Protein AF-M5C1J5-F1 (afdb_monomer_lite)

Radius of gyration: 25.95 Å; chains: 1; bounding box: 48×64×76 Å

Foldseek 3Di:
DAAKAKEWEAEPQKIWIFIDDGHQQCVQVVLLVLVLQDQDPVVNVVSLVVVNVLCVPPVSSLCVRVVPRPPPPPPPDDDDDDDDDDDDDDDDDPPPPSRDTDIDGLQAPLCLLPDPRHPWYWYCYSPQQWIDINNQFTFHSNQADDCDQDPVRDHPSCCVPDPDHDDDPCSGGDDDQDPPHQPDPPVVVVVVVVVVVDPDDDPVPPPPDDLVRDDPLQVQLVVQLVVLCVVCVSLVVVCSHPVSVVVVVVSVQSNCCSNDPDGDDDDDPVPDPPPPPDPDDDDDDDDDDDDDDPDPDPDDD

pLDDT: mean 71.85, std 22.43, range [21.84, 96.31]

Sequence (301 aa):
MGTRGFLAYRHKGKYYRVYLLNDAHPSQYVRCCMNLIPRDPARLEEWIENTGKALENERQRIRILTAEYPLEHDEASAGATINSPANDVFDSDDDDAQKHIWILSDSDRSWTLGATFIEWTYVFDLDDRVFTVNGTVHFRLDNMPPQQISPTGFISMQCLMSYKRVEIPYEYLKTVDSWPPPRFDTERAELEYNELQPLIVPLSEWGVPNWEVLTVPQKLASSLVKTLIEDYTDELALAHYPSVWHKVGLFCWQVVNTAAPSHLICPPLNSTPKTSSLYAAKVHSGDTAGSEAVLLHFVQD

Structure (mmCIF, N/CA/C/O backbone):
data_AF-M5C1J5-F1
#
_entry.id   AF-M5C1J5-F1
#
loop_
_atom_site.group_PDB
_atom_site.id
_atom_site.type_symbol
_atom_site.label_atom_id
_atom_site.label_alt_id
_atom_site.label_comp_id
_atom_site.label_asym_id
_atom_site.label_entity_id
_atom_site.label_seq_id
_atom_site.pdbx_PDB_ins_code
_atom_site.Cartn_x
_atom_site.Cartn_y
_atom_site.Cartn_z
_atom_site.occupancy
_atom_site.B_iso_or_equiv
_atom_site.auth_seq_id
_atom_site.auth_comp_id
_atom_site.auth_asym_id
_atom_site.auth_atom_id
_atom_site.pdbx_PDB_model_num
ATOM 1 N N . MET A 1 1 ? -15.571 10.333 -18.170 1.00 53.44 1 MET A N 1
ATOM 2 C CA . MET A 1 1 ? -14.610 11.016 -17.279 1.00 53.44 1 MET A CA 1
ATOM 3 C C . MET A 1 1 ? -13.576 9.979 -16.893 1.00 53.44 1 MET A C 1
ATOM 5 O O . MET A 1 1 ? -13.985 8.913 -16.450 1.00 53.44 1 MET A O 1
ATOM 9 N N . GLY A 1 2 ? -12.300 10.228 -17.184 1.00 76.25 2 GLY A N 1
ATOM 10 C CA . GLY A 1 2 ? -11.224 9.282 -16.895 1.00 76.25 2 GLY A CA 1
ATOM 11 C C . GLY A 1 2 ? -10.907 9.217 -15.401 1.00 76.25 2 GLY A C 1
ATOM 12 O O . GLY A 1 2 ? -11.202 10.155 -14.661 1.00 76.25 2 GLY A O 1
ATOM 13 N N . THR A 1 3 ? -10.334 8.104 -14.951 1.00 84.06 3 THR A N 1
ATOM 14 C CA . THR A 1 3 ? -9.764 8.003 -13.598 1.00 84.06 3 THR A CA 1
ATOM 15 C C . THR A 1 3 ? -8.320 8.471 -13.612 1.00 84.06 3 THR A C 1
ATOM 17 O O . THR A 1 3 ? -7.582 8.165 -14.555 1.00 84.06 3 THR A O 1
ATOM 20 N N . ARG A 1 4 ? -7.896 9.115 -12.532 1.00 88.00 4 ARG A N 1
ATOM 21 C CA . ARG A 1 4 ? -6.543 9.619 -12.360 1.00 88.00 4 ARG A CA 1
ATOM 22 C C . ARG A 1 4 ? -5.740 8.698 -11.463 1.00 88.00 4 ARG A C 1
ATOM 24 O O . ARG A 1 4 ? -6.267 7.932 -10.653 1.00 88.00 4 ARG A O 1
ATOM 31 N N . GLY A 1 5 ? -4.430 8.767 -11.616 1.00 89.50 5 GLY A N 1
ATOM 32 C CA . GLY A 1 5 ? -3.571 7.871 -10.878 1.00 89.50 5 GLY A CA 1
ATOM 33 C C . GLY A 1 5 ? -2.096 8.155 -10.987 1.00 89.50 5 GLY A C 1
ATOM 34 O O . GLY A 1 5 ? -1.662 9.120 -11.613 1.00 89.50 5 GLY A O 1
ATOM 35 N N . PHE A 1 6 ? -1.322 7.259 -10.393 1.00 89.12 6 PHE A N 1
ATOM 36 C CA . PHE A 1 6 ? 0.124 7.242 -10.531 1.00 89.12 6 PHE A CA 1
ATOM 37 C C . PHE A 1 6 ? 0.607 5.865 -10.957 1.00 89.12 6 PHE A C 1
ATOM 39 O O . PHE A 1 6 ? 0.209 4.854 -10.383 1.00 89.12 6 PHE A O 1
ATOM 46 N N . LEU A 1 7 ? 1.528 5.845 -11.914 1.00 89.81 7 LEU A N 1
ATOM 47 C CA . LEU A 1 7 ? 2.420 4.715 -12.131 1.00 89.81 7 LEU A CA 1
ATOM 48 C C . LEU A 1 7 ? 3.779 5.078 -11.545 1.00 89.81 7 LEU A C 1
ATOM 50 O O . LEU A 1 7 ? 4.286 6.175 -11.786 1.00 89.81 7 LEU A O 1
ATOM 54 N N . ALA A 1 8 ? 4.389 4.151 -10.820 1.00 91.69 8 ALA A N 1
ATOM 55 C CA . ALA A 1 8 ? 5.751 4.302 -10.364 1.00 91.69 8 ALA A CA 1
ATOM 56 C C . ALA A 1 8 ? 6.551 3.006 -10.416 1.00 91.69 8 ALA A C 1
ATOM 58 O O . ALA A 1 8 ? 6.012 1.902 -10.359 1.00 91.69 8 ALA A O 1
ATOM 59 N N . TYR A 1 9 ? 7.863 3.187 -10.445 1.00 92.81 9 TYR A N 1
ATOM 60 C CA . TYR A 1 9 ? 8.840 2.151 -10.159 1.00 92.81 9 TYR A CA 1
ATOM 61 C C . TYR A 1 9 ? 9.644 2.560 -8.931 1.00 92.81 9 TYR A C 1
ATOM 63 O O . TYR A 1 9 ? 9.976 3.741 -8.787 1.00 92.81 9 TYR A O 1
ATOM 71 N N . ARG A 1 10 ? 9.979 1.597 -8.073 1.00 92.81 10 ARG A N 1
ATOM 72 C CA . ARG A 1 10 ? 10.962 1.782 -7.006 1.00 92.81 10 ARG A CA 1
ATOM 73 C C . ARG A 1 10 ? 12.223 0.997 -7.322 1.00 92.81 10 ARG A C 1
ATOM 75 O O . ARG A 1 10 ? 12.145 -0.180 -7.660 1.00 92.81 10 ARG A O 1
ATOM 82 N N . HIS A 1 11 ? 13.359 1.679 -7.241 1.00 92.44 11 HIS A N 1
ATOM 83 C CA . HIS A 1 11 ? 14.682 1.096 -7.448 1.00 92.44 11 HIS A CA 1
ATOM 84 C C . HIS A 1 11 ? 15.717 1.859 -6.625 1.00 92.44 11 HIS A C 1
ATOM 86 O O . HIS A 1 11 ? 15.782 3.091 -6.702 1.00 92.44 11 HIS A O 1
ATOM 92 N N . LYS A 1 12 ? 16.530 1.137 -5.850 1.00 90.75 12 LYS A N 1
ATOM 93 C CA . LYS A 1 12 ? 17.549 1.688 -4.941 1.00 90.75 12 LYS A CA 1
ATOM 94 C C . LYS A 1 12 ? 16.986 2.758 -3.994 1.00 90.75 12 LYS A C 1
ATOM 96 O O . LYS A 1 12 ? 17.613 3.800 -3.786 1.00 90.75 12 LYS A O 1
ATOM 101 N N . GLY A 1 13 ? 15.788 2.522 -3.460 1.00 86.81 13 GLY A N 1
ATOM 102 C CA . GLY A 1 13 ? 15.118 3.427 -2.523 1.00 86.81 13 GLY A CA 1
ATOM 103 C C . GLY A 1 13 ? 14.693 4.775 -3.119 1.00 86.81 13 GLY A C 1
ATOM 104 O O . GLY A 1 13 ? 14.618 5.792 -2.420 1.00 86.81 13 GLY A O 1
ATOM 105 N N . LYS A 1 14 ? 14.481 4.815 -4.439 1.00 88.75 14 LYS A N 1
ATOM 106 C CA . LYS A 1 14 ? 13.938 5.976 -5.149 1.00 88.75 14 LYS A CA 1
ATOM 107 C C . LYS A 1 14 ? 12.684 5.589 -5.896 1.00 88.75 14 LYS A C 1
ATOM 109 O O . LYS A 1 14 ? 12.660 4.580 -6.598 1.00 88.75 14 LYS A O 1
ATOM 114 N N . TYR A 1 15 ? 11.690 6.459 -5.810 1.00 90.19 15 TYR A N 1
ATOM 115 C CA . TYR A 1 15 ? 10.470 6.364 -6.584 1.00 90.19 15 TYR A CA 1
ATOM 116 C C . TYR A 1 15 ? 10.567 7.198 -7.847 1.00 90.19 15 TYR A C 1
ATOM 118 O O . TYR A 1 15 ? 10.813 8.401 -7.796 1.00 90.19 15 TYR A O 1
ATOM 126 N N . TYR A 1 16 ? 10.310 6.556 -8.977 1.00 91.44 16 TYR A N 1
ATOM 127 C CA . TYR A 1 16 ? 10.217 7.177 -10.286 1.00 91.44 16 TYR A CA 1
ATOM 128 C C . TYR A 1 16 ? 8.762 7.128 -10.719 1.00 91.44 16 TYR A C 1
ATOM 130 O O . TYR A 1 16 ? 8.260 6.055 -11.046 1.00 91.44 16 TYR A O 1
ATOM 138 N N . ARG A 1 17 ? 8.073 8.267 -10.664 1.00 89.06 17 ARG A N 1
ATOM 139 C CA . ARG A 1 17 ? 6.615 8.342 -10.768 1.00 89.06 17 ARG A CA 1
ATOM 140 C C . ARG A 1 17 ? 6.165 9.220 -11.922 1.00 89.06 17 ARG A C 1
ATOM 142 O O . ARG A 1 17 ? 6.724 10.289 -12.137 1.00 89.06 17 ARG A O 1
ATOM 149 N N . VAL A 1 18 ? 5.084 8.810 -12.574 1.00 88.25 18 VAL A N 1
ATOM 150 C CA . VAL A 1 18 ? 4.364 9.579 -13.591 1.00 88.25 18 VAL A CA 1
ATOM 151 C C . VAL A 1 18 ? 2.875 9.633 -13.259 1.00 88.25 18 VAL A C 1
ATOM 153 O O . VAL A 1 18 ? 2.314 8.692 -12.694 1.00 88.25 18 VAL A O 1
ATOM 156 N N . TYR A 1 19 ? 2.243 10.751 -13.598 1.00 86.62 19 TYR A N 1
ATOM 157 C CA . TYR A 1 19 ? 0.821 10.986 -13.384 1.00 86.62 19 TYR A CA 1
ATOM 158 C C . TYR A 1 19 ? 0.021 10.479 -14.578 1.00 86.62 19 TYR A C 1
ATOM 160 O O . TYR A 1 19 ? 0.385 10.706 -15.732 1.00 86.62 19 TYR A O 1
ATOM 168 N N . LEU A 1 20 ? -1.074 9.793 -14.277 1.00 85.25 20 LEU A N 1
ATOM 169 C CA . LEU A 1 20 ? -2.028 9.259 -15.235 1.00 85.25 20 LEU A CA 1
ATOM 170 C C . LEU A 1 20 ? -3.273 10.139 -15.165 1.00 85.25 20 LEU A C 1
ATOM 172 O O . LEU A 1 20 ? -3.940 10.161 -14.134 1.00 85.25 20 LEU A O 1
ATOM 176 N N . LEU A 1 21 ? -3.568 10.887 -16.232 1.00 81.25 21 LEU A N 1
ATOM 177 C CA . LEU A 1 21 ? -4.663 11.862 -16.219 1.00 81.25 21 LEU A CA 1
ATOM 178 C C . LEU A 1 21 ? -6.040 11.217 -16.446 1.00 81.25 21 LEU A C 1
ATOM 180 O O . LEU A 1 21 ? -6.986 11.627 -15.785 1.00 81.25 21 LEU A O 1
ATOM 184 N N . ASN A 1 22 ? -6.169 10.239 -17.354 1.00 76.38 22 ASN A N 1
ATOM 185 C CA . ASN A 1 22 ? -7.486 9.718 -17.754 1.00 76.38 22 ASN A CA 1
ATOM 186 C C . ASN A 1 22 ? -7.630 8.186 -17.807 1.00 76.38 22 ASN A C 1
ATOM 188 O O . ASN A 1 22 ? -8.752 7.713 -17.965 1.00 76.38 22 ASN A O 1
ATOM 192 N N . ASP A 1 23 ? -6.562 7.413 -17.590 1.00 76.62 23 ASP A N 1
ATOM 193 C CA . ASP A 1 23 ? -6.559 5.965 -17.868 1.00 76.62 23 ASP A CA 1
ATOM 194 C C . ASP A 1 23 ? -6.045 5.129 -16.696 1.00 76.62 23 ASP A C 1
ATOM 196 O O . ASP A 1 23 ? -5.514 4.038 -16.870 1.00 76.62 23 ASP A O 1
ATOM 200 N N . ALA A 1 24 ? -6.177 5.633 -15.469 1.00 84.94 24 ALA A N 1
ATOM 201 C CA . ALA A 1 24 ? -5.696 4.909 -14.296 1.00 84.94 24 ALA A CA 1
ATOM 202 C C . ALA A 1 24 ? -6.589 3.726 -13.878 1.00 84.94 24 ALA A C 1
ATOM 204 O O . ALA A 1 24 ? -6.273 3.049 -12.904 1.00 84.94 24 ALA A O 1
ATOM 205 N N . HIS A 1 25 ? -7.708 3.471 -14.559 1.00 84.88 25 HIS A N 1
ATOM 206 C CA . HIS A 1 25 ? -8.723 2.540 -14.083 1.00 84.88 25 HIS A CA 1
ATOM 207 C C . HIS A 1 25 ? -8.208 1.097 -14.213 1.00 84.88 25 HIS A C 1
ATOM 209 O O . HIS A 1 25 ? -7.705 0.730 -15.280 1.00 84.88 25 HIS A O 1
ATOM 215 N N . PRO A 1 26 ? -8.369 0.234 -13.192 1.00 80.19 26 PRO A N 1
ATOM 216 C CA . PRO A 1 26 ? -7.788 -1.102 -13.184 1.00 80.19 26 PRO A CA 1
ATOM 217 C C . PRO A 1 26 ? -8.155 -1.951 -14.393 1.00 80.19 26 PRO A C 1
ATOM 219 O O . PRO A 1 26 ? -7.311 -2.683 -14.904 1.00 80.19 26 PRO A O 1
ATOM 222 N N . SER A 1 27 ? -9.401 -1.848 -14.873 1.00 74.50 27 SER A N 1
ATOM 223 C CA . SER A 1 27 ? -9.888 -2.686 -15.979 1.00 74.50 27 SER A CA 1
ATOM 224 C C . SER A 1 27 ? -9.080 -2.513 -17.263 1.00 74.50 27 SER A C 1
ATOM 226 O O . SER A 1 27 ? -9.033 -3.432 -18.076 1.00 74.50 27 SER A O 1
ATOM 228 N N . GLN A 1 28 ? -8.443 -1.354 -17.427 1.00 70.44 28 GLN A N 1
ATOM 229 C CA . GLN A 1 28 ? -7.578 -1.031 -18.553 1.00 70.44 28 GLN A CA 1
ATOM 230 C C . GLN A 1 28 ? -6.108 -1.112 -18.129 1.00 70.44 28 GLN A C 1
ATOM 232 O O . GLN A 1 28 ? -5.316 -1.815 -18.752 1.00 70.44 28 GLN A O 1
ATOM 237 N N . TYR A 1 29 ? -5.746 -0.462 -17.021 1.00 76.00 29 TYR A N 1
ATOM 238 C CA . TYR A 1 29 ? -4.348 -0.238 -16.668 1.00 76.00 29 TYR A CA 1
ATOM 239 C C . TYR A 1 29 ? -3.697 -1.400 -15.913 1.00 76.00 29 TYR A C 1
ATOM 241 O O . TYR A 1 29 ? -2.604 -1.829 -16.276 1.00 76.00 29 TYR A O 1
ATOM 249 N N . VAL A 1 30 ? -4.366 -1.974 -14.903 1.00 74.56 30 VAL A N 1
ATOM 250 C CA . VAL A 1 30 ? -3.799 -3.089 -14.113 1.00 74.56 30 VAL A CA 1
ATOM 251 C C . VAL A 1 30 ? -3.552 -4.297 -14.992 1.00 74.56 30 VAL A C 1
ATOM 253 O O . VAL A 1 30 ? -2.501 -4.922 -14.883 1.00 74.56 30 VAL A O 1
ATOM 256 N N . ARG A 1 31 ? -4.486 -4.616 -15.892 1.00 73.44 31 ARG A N 1
ATOM 257 C CA . ARG A 1 31 ? -4.313 -5.723 -16.838 1.00 73.44 31 ARG A CA 1
ATOM 258 C C . ARG A 1 31 ? -3.045 -5.540 -17.673 1.00 73.44 31 ARG A C 1
ATOM 260 O O . ARG A 1 31 ? -2.260 -6.477 -17.809 1.00 73.44 31 ARG A O 1
ATOM 267 N N . CYS A 1 32 ? -2.819 -4.331 -18.176 1.00 75.75 32 CYS A N 1
ATOM 268 C CA . CYS A 1 32 ? -1.617 -3.983 -18.919 1.00 75.75 32 CYS A CA 1
ATOM 269 C C . CYS A 1 32 ? -0.351 -4.063 -18.054 1.00 75.75 32 CYS A C 1
ATOM 271 O O . CYS A 1 32 ? 0.624 -4.684 -18.465 1.00 75.75 32 CYS A O 1
ATOM 273 N N . CYS A 1 33 ? -0.372 -3.538 -16.828 1.00 79.00 33 CYS A N 1
ATOM 274 C CA . CYS A 1 33 ? 0.743 -3.661 -15.886 1.00 79.00 33 CYS A CA 1
ATOM 275 C C . CYS A 1 33 ? 1.079 -5.127 -15.565 1.00 79.00 33 CYS A C 1
ATOM 277 O O . CYS A 1 33 ? 2.240 -5.523 -15.600 1.00 79.00 33 CYS A O 1
ATOM 279 N N . MET A 1 34 ? 0.066 -5.959 -15.312 1.00 80.12 34 MET A N 1
ATOM 280 C CA . MET A 1 34 ? 0.236 -7.385 -15.018 1.00 80.12 34 MET A CA 1
ATOM 281 C C . MET A 1 34 ? 0.726 -8.201 -16.225 1.00 80.12 34 MET A C 1
ATOM 283 O O . MET A 1 34 ? 1.268 -9.290 -16.025 1.00 80.12 34 MET A O 1
ATOM 287 N N . ASN A 1 35 ? 0.517 -7.710 -17.452 1.00 79.94 35 ASN A N 1
ATOM 288 C CA . ASN A 1 35 ? 1.063 -8.282 -18.688 1.00 79.94 35 ASN A CA 1
ATOM 289 C C . ASN A 1 35 ? 2.556 -7.993 -18.864 1.00 79.94 35 ASN A C 1
ATOM 291 O O . ASN A 1 35 ? 3.252 -8.779 -19.501 1.00 79.94 35 ASN A O 1
ATOM 295 N N . LEU A 1 36 ? 3.049 -6.879 -18.317 1.00 82.19 36 LEU A N 1
ATOM 296 C CA . LEU A 1 36 ? 4.460 -6.512 -18.432 1.00 82.19 36 LEU A CA 1
ATOM 297 C C . LEU A 1 36 ? 5.373 -7.403 -17.590 1.00 82.19 36 LEU A C 1
ATOM 299 O O . LEU A 1 36 ? 6.542 -7.545 -17.934 1.00 82.19 36 LEU A O 1
ATOM 303 N N . ILE A 1 37 ? 4.856 -7.986 -16.506 1.00 88.88 37 ILE A N 1
ATOM 304 C CA . ILE A 1 37 ? 5.637 -8.798 -15.568 1.00 88.88 37 ILE A CA 1
ATOM 305 C C . ILE A 1 37 ? 5.847 -10.195 -16.166 1.00 88.88 37 ILE A C 1
ATOM 307 O O . ILE A 1 37 ? 4.871 -10.950 -16.300 1.00 88.88 37 ILE A O 1
ATOM 311 N N . PRO A 1 38 ? 7.091 -10.584 -16.508 1.00 91.38 38 PRO A N 1
ATOM 312 C CA . PRO A 1 38 ? 7.358 -11.917 -17.025 1.00 91.38 38 PRO A CA 1
ATOM 313 C C . PRO A 1 38 ? 7.034 -12.988 -15.983 1.00 91.38 38 PRO A C 1
ATOM 315 O O . PRO A 1 38 ? 7.331 -12.834 -14.803 1.00 91.38 38 PRO A O 1
ATOM 318 N N . ARG A 1 39 ? 6.435 -14.096 -16.432 1.00 89.19 39 ARG A N 1
ATOM 319 C CA . ARG A 1 39 ? 6.083 -15.237 -15.563 1.00 89.19 39 ARG A CA 1
ATOM 320 C C . ARG A 1 39 ? 7.165 -16.311 -15.498 1.00 89.19 39 ARG A C 1
ATOM 322 O O . ARG A 1 39 ? 7.145 -17.145 -14.604 1.00 89.19 39 ARG A O 1
ATOM 329 N N . ASP A 1 40 ? 8.079 -16.303 -16.462 1.00 92.31 40 ASP A N 1
ATOM 330 C CA . ASP A 1 40 ? 9.255 -17.165 -16.440 1.00 92.31 40 ASP A CA 1
ATOM 331 C C . ASP A 1 40 ? 10.303 -16.568 -15.482 1.00 92.31 40 ASP A C 1
ATOM 333 O O . ASP A 1 40 ? 10.639 -15.393 -15.652 1.00 92.31 40 ASP A O 1
ATOM 337 N N . PRO A 1 41 ? 10.832 -17.334 -14.508 1.00 93.75 41 PRO A N 1
ATOM 338 C CA . PRO A 1 41 ? 11.762 -16.803 -13.514 1.00 93.75 41 PRO A CA 1
ATOM 339 C C . PRO A 1 41 ? 13.025 -16.174 -14.111 1.00 93.75 41 PRO A C 1
ATOM 341 O O . PRO A 1 41 ? 13.452 -15.120 -13.651 1.00 93.75 41 PRO A O 1
ATOM 344 N N . ALA A 1 42 ? 13.611 -16.768 -15.156 1.00 95.06 42 ALA A N 1
ATOM 345 C CA . ALA A 1 42 ? 14.829 -16.233 -15.764 1.00 95.06 42 ALA A CA 1
ATOM 346 C C . ALA A 1 42 ? 14.547 -14.915 -16.498 1.00 95.06 42 ALA A C 1
ATOM 348 O O . ALA A 1 42 ? 15.290 -13.945 -16.347 1.00 95.06 42 ALA A O 1
ATOM 349 N N . ARG A 1 43 ? 13.431 -14.850 -17.235 1.00 95.44 43 ARG A N 1
ATOM 350 C CA . ARG A 1 43 ? 12.978 -13.607 -17.878 1.00 95.44 43 ARG A CA 1
ATOM 351 C C . ARG A 1 43 ? 12.575 -12.540 -16.870 1.00 95.44 43 ARG A C 1
ATOM 353 O O . ARG A 1 43 ? 12.725 -11.359 -17.162 1.00 95.44 43 ARG A O 1
ATOM 360 N N . LEU A 1 44 ? 12.041 -12.934 -15.715 1.00 94.75 44 LEU A N 1
ATOM 361 C CA . LEU A 1 44 ? 11.684 -12.003 -14.653 1.00 94.75 44 LEU A CA 1
ATOM 362 C C . LEU A 1 44 ? 12.934 -11.336 -14.076 1.00 94.75 44 LEU A C 1
ATOM 364 O O . LEU A 1 44 ? 12.959 -10.114 -13.978 1.00 94.75 44 LEU A O 1
ATOM 368 N N . GLU A 1 45 ? 13.976 -12.107 -13.753 1.00 96.19 45 GLU A N 1
ATOM 369 C CA . GLU A 1 45 ? 15.248 -11.545 -13.273 1.00 96.19 45 GLU A CA 1
ATOM 370 C C . GLU A 1 45 ? 15.869 -10.599 -14.305 1.00 96.19 45 GLU A C 1
ATOM 372 O O . GLU A 1 45 ? 16.244 -9.474 -13.971 1.00 96.19 45 GLU A O 1
ATOM 377 N N . GLU A 1 46 ? 15.904 -11.013 -15.575 1.00 96.31 46 GLU A N 1
ATOM 378 C CA . GLU A 1 46 ? 16.390 -10.168 -16.667 1.00 96.31 46 GLU A CA 1
ATOM 379 C C . GLU A 1 46 ? 15.573 -8.870 -16.786 1.00 96.31 46 GLU A C 1
ATOM 381 O O . GLU A 1 46 ? 16.133 -7.786 -16.960 1.00 96.31 46 GLU A O 1
ATOM 386 N N . TRP A 1 47 ? 14.245 -8.951 -16.665 1.00 95.44 47 TRP A N 1
ATOM 387 C CA . TRP A 1 47 ? 13.370 -7.783 -16.706 1.00 95.44 47 TRP A CA 1
ATOM 388 C C . TRP A 1 47 ? 13.595 -6.846 -15.517 1.00 95.44 47 TRP A C 1
ATOM 390 O O . TRP A 1 47 ? 13.675 -5.635 -15.731 1.00 95.44 47 TRP A O 1
ATOM 400 N N . ILE A 1 48 ? 13.747 -7.369 -14.296 1.00 95.81 48 ILE A N 1
ATOM 401 C CA . ILE A 1 48 ? 14.048 -6.567 -13.099 1.00 95.81 48 ILE A CA 1
ATOM 402 C C . ILE A 1 48 ? 15.382 -5.838 -13.285 1.00 95.81 48 ILE A C 1
ATOM 404 O O . ILE A 1 48 ? 15.451 -4.621 -13.103 1.00 95.81 48 ILE A O 1
ATOM 408 N N . GLU A 1 49 ? 16.431 -6.551 -13.704 1.00 95.81 49 GLU A N 1
ATOM 409 C CA . GLU A 1 49 ? 17.764 -5.976 -13.895 1.00 95.81 49 GLU A CA 1
ATOM 410 C C . GLU A 1 49 ? 17.766 -4.898 -14.989 1.00 95.81 49 GLU A C 1
ATOM 412 O O . GLU A 1 49 ? 18.287 -3.795 -14.790 1.00 95.81 49 GLU A O 1
ATOM 417 N N . ASN A 1 50 ? 17.153 -5.187 -16.139 1.00 95.12 50 ASN A N 1
ATOM 418 C CA . ASN A 1 50 ? 17.084 -4.254 -17.260 1.00 95.12 50 ASN A CA 1
ATOM 419 C C . ASN A 1 50 ? 16.234 -3.023 -16.931 1.00 95.12 50 ASN A C 1
ATOM 421 O O . ASN A 1 50 ? 16.626 -1.904 -17.269 1.00 95.12 50 ASN A O 1
ATOM 425 N N . THR A 1 51 ? 15.106 -3.207 -16.241 1.00 94.62 51 THR A N 1
ATOM 426 C CA . THR A 1 51 ? 14.246 -2.099 -15.803 1.00 94.62 51 THR A CA 1
ATOM 427 C C . THR A 1 51 ? 14.979 -1.227 -14.788 1.00 94.62 51 THR A C 1
ATOM 429 O O . THR A 1 51 ? 15.007 -0.009 -14.950 1.00 94.62 51 THR A O 1
ATOM 432 N N . GLY A 1 52 ? 15.662 -1.826 -13.807 1.00 94.94 52 GLY A N 1
ATOM 433 C CA . GLY A 1 52 ? 16.480 -1.100 -12.833 1.00 94.94 52 GLY A CA 1
ATOM 434 C C . GLY A 1 52 ? 17.570 -0.252 -13.496 1.00 94.94 52 GLY A C 1
ATOM 435 O O . GLY A 1 52 ? 17.664 0.950 -13.244 1.00 94.94 52 GLY A O 1
ATOM 436 N N . LYS A 1 53 ? 18.342 -0.836 -14.425 1.00 95.25 53 LYS A N 1
ATOM 437 C CA . LYS A 1 53 ? 19.353 -0.100 -15.213 1.00 95.25 53 LYS A CA 1
ATOM 438 C C . LYS A 1 53 ? 18.738 1.047 -16.013 1.00 95.25 53 LYS A C 1
ATOM 440 O O . LYS A 1 53 ? 19.305 2.136 -16.085 1.00 95.25 53 LYS A O 1
ATOM 445 N N . ALA A 1 54 ? 17.570 0.817 -16.599 1.00 93.06 54 ALA A N 1
ATOM 446 C CA . ALA A 1 54 ? 16.892 1.816 -17.401 1.00 93.06 54 ALA A CA 1
ATOM 447 C C . ALA A 1 54 ? 16.329 2.984 -16.576 1.00 93.06 54 ALA A C 1
ATOM 449 O O . ALA A 1 54 ? 16.306 4.106 -17.072 1.00 93.06 54 ALA A O 1
ATOM 450 N N . LEU A 1 55 ? 15.945 2.773 -15.314 1.00 92.56 55 LEU A N 1
ATOM 451 C CA . LEU A 1 55 ? 15.522 3.852 -14.408 1.00 92.56 55 LEU A CA 1
ATOM 452 C C . LEU A 1 55 ? 16.673 4.808 -14.044 1.00 92.56 55 LEU A C 1
ATOM 454 O O . LEU A 1 55 ? 16.452 6.006 -13.819 1.00 92.56 55 LEU A O 1
ATOM 458 N N . GLU A 1 56 ? 17.908 4.301 -14.022 1.00 92.50 56 GLU A N 1
ATOM 459 C CA . GLU A 1 56 ? 19.116 5.093 -13.760 1.00 92.50 56 GLU A CA 1
ATOM 460 C C . GLU A 1 56 ? 19.478 6.011 -14.937 1.00 92.50 56 GLU A C 1
ATOM 462 O O . GLU A 1 56 ? 20.025 7.096 -14.731 1.00 92.50 56 GLU A O 1
ATOM 467 N N . ASN A 1 57 ? 19.113 5.635 -16.165 1.00 92.25 57 ASN A N 1
ATOM 468 C CA . ASN A 1 57 ? 19.317 6.451 -17.356 1.00 92.25 57 ASN A CA 1
ATOM 469 C C . ASN A 1 57 ? 18.092 7.329 -17.648 1.00 92.25 57 ASN A C 1
ATOM 471 O O . ASN A 1 57 ? 16.997 6.827 -17.855 1.00 92.25 57 ASN A O 1
ATOM 475 N N . GLU A 1 58 ? 18.265 8.646 -17.750 1.00 86.88 58 GLU A N 1
ATOM 476 C CA . GLU A 1 58 ? 17.144 9.574 -17.953 1.00 86.88 58 GLU A CA 1
ATOM 477 C C . GLU A 1 58 ? 16.294 9.283 -19.194 1.00 86.88 58 GLU A C 1
ATOM 479 O O . GLU A 1 58 ? 15.066 9.230 -19.108 1.00 86.88 58 GLU A O 1
ATOM 484 N N . ARG A 1 59 ? 16.932 9.028 -20.338 1.00 86.38 59 ARG A N 1
ATOM 485 C CA . ARG A 1 59 ? 16.225 8.777 -21.596 1.00 86.38 59 ARG A CA 1
ATOM 486 C C . ARG A 1 59 ? 15.440 7.467 -21.547 1.00 86.38 59 ARG A C 1
ATOM 488 O O . ARG A 1 59 ? 14.319 7.400 -22.049 1.00 86.38 59 ARG A O 1
ATOM 495 N N . GLN A 1 60 ? 16.024 6.423 -20.962 1.00 89.00 60 GLN A N 1
ATOM 496 C CA . GLN A 1 60 ? 15.351 5.131 -20.823 1.00 89.00 60 GLN A CA 1
ATOM 497 C C . GLN A 1 60 ? 14.253 5.179 -19.756 1.00 89.00 60 GLN A C 1
ATOM 499 O O . GLN A 1 60 ? 13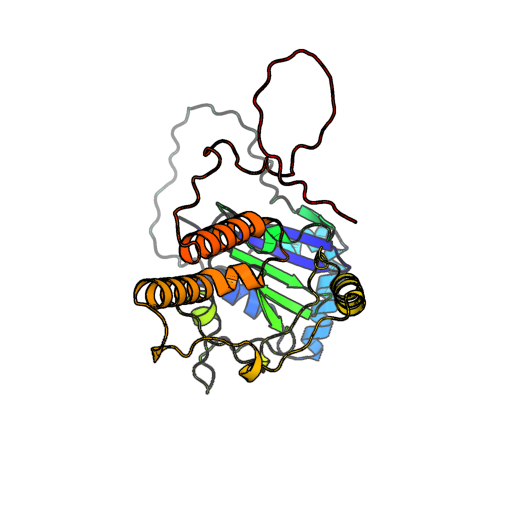.171 4.647 -19.986 1.00 89.00 60 GLN A O 1
ATOM 504 N N . ARG A 1 61 ? 14.478 5.891 -18.649 1.00 89.44 61 ARG A N 1
ATOM 505 C CA . ARG A 1 61 ? 13.478 6.152 -17.614 1.00 89.44 61 ARG A CA 1
ATOM 506 C C . ARG A 1 61 ? 12.242 6.826 -18.190 1.00 89.44 61 ARG A C 1
ATOM 508 O O . ARG A 1 61 ? 11.138 6.345 -17.949 1.00 89.44 61 ARG A O 1
ATOM 515 N N . ILE A 1 62 ? 12.425 7.906 -18.959 1.00 85.00 62 ILE A N 1
ATOM 516 C CA . ILE A 1 62 ? 11.317 8.578 -19.649 1.00 85.00 62 ILE A CA 1
ATOM 517 C C . ILE A 1 62 ? 10.580 7.552 -20.499 1.00 85.00 62 ILE A C 1
ATOM 519 O O . ILE A 1 62 ? 9.384 7.380 -20.321 1.00 85.00 62 ILE A O 1
ATOM 523 N N . ARG A 1 63 ? 11.300 6.787 -21.329 1.00 85.25 63 ARG A N 1
ATOM 524 C CA . ARG A 1 63 ? 10.691 5.772 -22.193 1.00 85.25 63 ARG A CA 1
ATOM 525 C C . ARG A 1 63 ? 9.850 4.750 -21.428 1.00 85.25 63 ARG A C 1
ATOM 527 O O . ARG A 1 63 ? 8.787 4.410 -21.915 1.00 85.25 63 ARG A O 1
ATOM 534 N N . ILE A 1 64 ? 10.287 4.249 -20.275 1.00 86.69 64 ILE A N 1
ATOM 535 C CA . ILE A 1 64 ? 9.529 3.230 -19.524 1.00 86.69 64 ILE A CA 1
ATOM 536 C C . ILE A 1 64 ? 8.307 3.836 -18.825 1.00 86.69 64 ILE A C 1
ATOM 538 O O . ILE A 1 64 ? 7.263 3.195 -18.750 1.00 86.69 64 ILE A O 1
ATOM 542 N N . LEU A 1 65 ? 8.417 5.069 -18.326 1.00 83.88 65 LEU A N 1
ATOM 543 C CA . LEU A 1 65 ? 7.320 5.750 -17.634 1.00 83.88 65 LEU A CA 1
ATOM 544 C C . LEU A 1 65 ? 6.293 6.355 -18.591 1.00 83.88 65 LEU A C 1
ATOM 546 O O . LEU A 1 65 ? 5.129 6.498 -18.232 1.00 83.88 65 LEU A O 1
ATOM 550 N N . THR A 1 66 ? 6.711 6.742 -19.794 1.00 76.56 66 THR A N 1
ATOM 551 C CA . THR A 1 66 ? 5.841 7.398 -20.771 1.00 76.56 66 THR A CA 1
ATOM 552 C C . THR A 1 66 ? 5.477 6.521 -21.951 1.00 76.56 66 THR A C 1
ATOM 554 O O . THR A 1 66 ? 4.631 6.971 -22.724 1.00 76.56 66 THR A O 1
ATOM 557 N N . ALA A 1 67 ? 6.058 5.314 -22.073 1.00 67.81 67 ALA A N 1
ATOM 558 C CA . ALA A 1 67 ? 5.653 4.323 -23.063 1.00 67.81 67 ALA A CA 1
ATOM 559 C C . ALA A 1 67 ? 4.133 4.224 -23.036 1.00 67.81 67 ALA A C 1
ATOM 561 O O . ALA A 1 67 ? 3.539 3.849 -22.023 1.00 67.81 67 ALA A O 1
ATOM 562 N N . GLU A 1 68 ? 3.521 4.637 -24.141 1.00 53.88 68 GLU A N 1
ATOM 563 C CA . GLU A 1 68 ? 2.098 4.484 -24.352 1.00 53.88 68 GLU A CA 1
ATOM 564 C C . GLU A 1 68 ? 1.808 2.996 -24.237 1.00 53.88 68 GLU A C 1
ATOM 566 O O . GLU A 1 68 ? 2.266 2.178 -25.039 1.00 53.88 68 GLU A O 1
ATOM 571 N N . TYR A 1 69 ? 1.109 2.632 -23.168 1.00 53.44 69 TYR A N 1
ATOM 572 C CA . TYR A 1 69 ? 0.463 1.342 -23.122 1.00 53.44 69 TYR A CA 1
ATOM 573 C C . TYR A 1 69 ? -0.437 1.272 -24.356 1.00 53.44 69 TYR A C 1
ATOM 575 O O . TYR A 1 69 ? -1.179 2.228 -24.592 1.00 53.44 69 TYR A O 1
ATOM 583 N N . PRO A 1 70 ? -0.389 0.190 -25.148 1.00 38.75 70 PRO A N 1
ATOM 584 C CA . PRO A 1 70 ? -1.347 -0.003 -26.217 1.00 38.75 70 PRO A CA 1
ATOM 585 C C . PRO A 1 70 ? -2.706 -0.249 -25.561 1.00 38.75 70 PRO A C 1
ATOM 587 O O . PRO A 1 70 ? -3.078 -1.379 -25.252 1.00 38.75 70 PRO A O 1
ATOM 590 N N . LEU A 1 71 ? -3.424 0.831 -25.271 1.00 40.94 71 LEU A N 1
ATOM 591 C CA . LEU A 1 71 ? -4.863 0.780 -25.139 1.00 40.94 71 LEU A CA 1
ATOM 592 C C . LEU A 1 71 ? -5.358 0.470 -26.549 1.00 40.94 71 LEU A C 1
ATOM 594 O O . LEU A 1 71 ? -5.082 1.221 -27.484 1.00 40.94 71 LEU A O 1
ATOM 598 N N . GLU A 1 72 ? -6.011 -0.676 -26.722 1.00 37.03 72 GLU A N 1
ATOM 599 C CA . GLU A 1 72 ? -6.798 -0.933 -27.922 1.00 37.03 72 GLU A CA 1
ATOM 600 C C . GLU A 1 72 ? -7.842 0.189 -27.994 1.00 37.03 72 GLU A C 1
ATOM 602 O O . GLU A 1 72 ? -8.827 0.197 -27.257 1.00 37.03 72 GLU A O 1
ATOM 607 N N . HIS A 1 73 ? -7.572 1.210 -28.808 1.00 38.00 73 HIS A N 1
ATOM 608 C CA . HIS A 1 73 ? -8.594 2.156 -29.203 1.00 38.00 73 HIS A CA 1
ATOM 609 C C . HIS A 1 73 ? -9.568 1.368 -30.070 1.00 38.00 73 HIS A C 1
ATOM 611 O O . HIS A 1 73 ? -9.269 1.054 -31.221 1.00 38.00 73 HIS A O 1
ATOM 617 N N . ASP A 1 74 ? -10.723 1.028 -29.502 1.00 33.66 74 ASP A N 1
ATOM 618 C CA . ASP A 1 74 ? -11.878 0.612 -30.281 1.00 33.66 74 ASP A CA 1
ATOM 619 C C . ASP A 1 74 ? -12.225 1.761 -31.240 1.00 33.66 74 ASP A C 1
ATOM 621 O O . ASP A 1 74 ? -12.891 2.737 -30.881 1.00 33.66 74 ASP A O 1
ATOM 625 N N . GLU A 1 75 ? -11.732 1.669 -32.476 1.00 36.56 75 GLU A N 1
ATOM 626 C CA . GLU A 1 75 ? -12.135 2.508 -33.600 1.00 36.56 75 GLU A CA 1
ATOM 627 C C . GLU A 1 75 ? -13.587 2.181 -33.973 1.00 36.56 75 GLU A C 1
ATOM 629 O O . GLU A 1 75 ? -13.884 1.500 -34.952 1.00 36.56 75 GLU A O 1
ATOM 634 N N . ALA A 1 76 ? -14.527 2.653 -33.160 1.00 39.78 76 ALA A N 1
ATOM 635 C CA . ALA A 1 76 ? -15.950 2.552 -33.441 1.00 39.78 76 ALA A CA 1
ATOM 636 C C . ALA A 1 76 ? -16.700 3.786 -32.929 1.00 39.78 76 ALA A C 1
ATOM 638 O O . ALA A 1 76 ? -17.619 3.686 -32.123 1.00 39.78 76 ALA A O 1
ATOM 639 N N . SER A 1 77 ? -16.325 4.970 -33.418 1.00 33.44 77 SER A N 1
ATOM 640 C CA . SER A 1 77 ? -17.206 6.144 -33.405 1.00 33.44 77 SER A CA 1
ATOM 641 C C . SER A 1 77 ? -16.702 7.231 -34.359 1.00 33.44 77 SER A C 1
ATOM 643 O O . SER A 1 77 ? -15.989 8.143 -33.960 1.00 33.44 77 SER A O 1
ATOM 645 N N . ALA A 1 78 ? -17.113 7.087 -35.619 1.00 31.14 78 ALA A N 1
ATOM 646 C CA . ALA A 1 78 ? -17.569 8.127 -36.546 1.00 31.14 78 ALA A CA 1
ATOM 647 C C . ALA A 1 78 ? -16.842 9.488 -36.570 1.00 31.14 78 ALA A C 1
ATOM 649 O O . ALA A 1 78 ? -16.899 10.289 -35.641 1.00 31.14 78 ALA A O 1
ATOM 650 N N . GLY A 1 79 ? -16.267 9.785 -37.738 1.00 33.53 79 GLY A N 1
ATOM 651 C CA . GLY A 1 79 ? -15.641 11.061 -38.045 1.00 33.53 79 GLY A CA 1
ATOM 652 C C . GLY A 1 79 ? -16.574 12.273 -38.033 1.00 33.53 79 GLY A C 1
ATOM 653 O O . GLY A 1 79 ? -17.765 12.191 -38.325 1.00 33.53 79 GLY A O 1
ATOM 654 N N . ALA A 1 80 ? -15.963 13.427 -37.786 1.00 28.91 80 ALA A N 1
ATOM 655 C CA . ALA A 1 80 ? -16.452 14.722 -38.224 1.00 28.91 80 ALA A CA 1
ATOM 656 C C . ALA A 1 80 ? -15.248 15.642 -38.471 1.00 28.91 80 ALA A C 1
ATOM 658 O O . ALA A 1 80 ? -14.521 16.037 -37.567 1.00 28.91 80 ALA A O 1
ATOM 659 N N . THR A 1 81 ? -15.039 15.871 -39.759 1.00 26.30 81 THR A N 1
ATOM 660 C CA . THR A 1 81 ? -14.429 16.990 -40.473 1.00 26.30 81 THR A CA 1
ATOM 661 C C . THR A 1 81 ? -13.843 18.155 -39.663 1.00 26.30 81 THR A C 1
ATOM 663 O O . THR A 1 81 ? -14.507 18.810 -38.865 1.00 26.30 81 THR A O 1
ATOM 666 N N . ILE A 1 82 ? -12.610 18.480 -40.044 1.00 34.16 82 ILE A N 1
ATOM 667 C CA . ILE A 1 82 ? -11.894 19.745 -39.868 1.00 34.16 82 ILE A CA 1
ATOM 668 C C . ILE A 1 82 ? -12.836 20.928 -40.149 1.00 34.16 82 ILE A C 1
ATOM 670 O O . ILE A 1 82 ? -13.340 21.034 -41.263 1.00 34.16 82 ILE A O 1
ATOM 674 N N . ASN A 1 83 ? -13.053 21.801 -39.162 1.00 26.06 83 ASN A N 1
ATOM 675 C CA . ASN A 1 83 ? -13.307 23.236 -39.335 1.00 26.06 83 ASN A CA 1
ATOM 676 C C . ASN A 1 83 ? -13.186 23.940 -37.976 1.00 26.06 83 ASN A C 1
ATOM 678 O O . ASN A 1 83 ? -14.082 23.880 -37.137 1.00 26.06 83 ASN A O 1
ATOM 682 N N . SER A 1 84 ? -12.066 24.633 -37.790 1.00 29.12 84 SER A N 1
ATOM 683 C CA . SER A 1 84 ? -11.925 25.674 -36.774 1.00 29.12 84 SER A CA 1
ATOM 684 C C . SER A 1 84 ? -12.806 26.872 -37.154 1.00 29.12 84 SER A C 1
ATOM 686 O O . SER A 1 84 ? -12.863 27.225 -38.335 1.00 29.12 84 SER A O 1
ATOM 688 N N . PRO A 1 85 ? -13.370 27.593 -36.176 1.00 27.67 85 PRO A N 1
ATOM 689 C CA . PRO A 1 85 ? -13.338 29.041 -36.241 1.00 27.67 85 PRO A CA 1
ATOM 690 C C . PRO A 1 85 ? -12.490 29.583 -35.093 1.00 27.67 85 PRO A C 1
ATOM 692 O O . PRO A 1 85 ? -12.473 29.060 -33.983 1.00 27.67 85 PRO A O 1
ATOM 695 N N . ALA A 1 86 ? -11.718 30.599 -35.446 1.00 31.05 86 ALA A N 1
ATOM 696 C CA . ALA A 1 86 ? -10.775 31.295 -34.602 1.00 31.05 86 ALA A CA 1
ATOM 697 C C . ALA A 1 86 ? -11.458 32.157 -33.529 1.00 31.05 86 ALA A C 1
ATOM 699 O O . ALA A 1 86 ? -12.596 32.594 -33.701 1.00 31.05 86 ALA A O 1
ATOM 700 N N . ASN A 1 87 ? -10.632 32.494 -32.536 1.00 31.33 87 ASN A N 1
ATOM 701 C CA . ASN A 1 87 ? -10.745 33.577 -31.561 1.00 31.33 87 ASN A CA 1
ATOM 702 C C . ASN A 1 87 ? -11.603 33.286 -30.328 1.00 31.33 87 ASN A C 1
ATOM 704 O O . ASN A 1 87 ? -12.758 33.681 -30.265 1.00 31.33 87 ASN A O 1
ATOM 708 N N . ASP A 1 88 ? -10.958 32.718 -29.310 1.00 27.77 88 ASP A N 1
ATOM 709 C CA . ASP A 1 88 ? -10.721 33.487 -28.090 1.00 27.77 88 ASP A CA 1
ATOM 710 C C . ASP A 1 88 ? -9.316 33.174 -27.566 1.00 27.77 88 ASP A C 1
ATOM 712 O O . ASP A 1 88 ? -8.917 32.025 -27.391 1.00 27.77 88 ASP A O 1
ATOM 716 N N . VAL A 1 89 ? -8.534 34.239 -27.422 1.00 38.50 89 VAL A N 1
ATOM 717 C CA . VAL A 1 89 ? -7.150 34.232 -26.959 1.00 38.50 89 VAL A CA 1
ATOM 718 C C . VAL A 1 89 ? -7.146 33.839 -25.483 1.00 38.50 89 VAL A C 1
ATOM 720 O O . VAL A 1 89 ? -7.509 34.645 -24.629 1.00 38.50 89 VAL A O 1
ATOM 723 N N . PHE A 1 90 ? -6.708 32.618 -25.184 1.00 29.72 90 PHE A N 1
ATOM 724 C CA . PHE A 1 90 ? -6.047 32.327 -23.919 1.00 29.72 90 PHE A CA 1
ATOM 725 C C . PHE A 1 90 ? -4.616 31.920 -24.244 1.00 29.72 90 PHE A C 1
ATOM 727 O O . PHE A 1 90 ? -4.327 30.804 -24.665 1.00 29.72 90 PHE A O 1
ATOM 734 N N . ASP A 1 91 ? -3.753 32.919 -24.143 1.00 36.59 91 ASP A N 1
ATOM 735 C CA . ASP A 1 91 ? -2.310 32.792 -24.168 1.00 36.59 91 ASP A CA 1
ATOM 736 C C . ASP A 1 91 ? -1.905 32.039 -22.892 1.00 36.59 91 ASP A C 1
ATOM 738 O O . ASP A 1 91 ? -1.934 32.593 -21.791 1.00 36.59 91 ASP A O 1
ATOM 742 N N . SER A 1 92 ? -1.637 30.742 -23.012 1.00 38.53 92 SER A N 1
ATOM 743 C CA . SER A 1 92 ? -0.922 29.990 -21.984 1.00 38.53 92 SER A CA 1
ATOM 744 C C . SER A 1 92 ? -0.135 28.866 -22.642 1.00 38.53 92 SER A C 1
ATOM 746 O O . SER A 1 92 ? -0.672 27.780 -22.822 1.00 38.53 92 SER A O 1
ATOM 748 N N . ASP A 1 93 ? 1.098 29.174 -23.051 1.00 36.12 93 ASP A N 1
ATOM 749 C CA . ASP A 1 93 ? 2.282 28.297 -23.073 1.00 36.12 93 ASP A CA 1
ATOM 750 C C . ASP A 1 93 ? 2.020 26.773 -23.079 1.00 36.12 93 ASP A C 1
ATOM 752 O O . ASP A 1 93 ? 2.446 26.044 -22.183 1.00 36.12 93 ASP A O 1
ATOM 756 N N . ASP A 1 94 ? 1.328 26.267 -24.100 1.00 41.41 94 ASP A N 1
ATOM 757 C CA . ASP A 1 94 ? 0.910 24.860 -24.191 1.00 41.41 94 ASP A CA 1
ATOM 758 C C . ASP A 1 94 ? 1.966 24.004 -24.921 1.00 41.41 94 ASP A C 1
ATOM 760 O O . ASP A 1 94 ? 1.673 23.264 -25.857 1.00 41.41 94 ASP A O 1
ATOM 764 N N . ASP A 1 95 ? 3.226 24.140 -24.492 1.00 40.38 95 ASP A N 1
ATOM 765 C CA . ASP A 1 95 ? 4.371 23.334 -24.957 1.00 40.38 95 ASP A CA 1
ATOM 766 C C . ASP A 1 95 ? 5.071 22.575 -23.802 1.00 40.38 95 ASP A C 1
ATOM 768 O O . ASP A 1 95 ? 6.076 21.896 -24.012 1.00 40.38 95 ASP A O 1
ATOM 772 N N . ASP A 1 96 ? 4.520 22.626 -22.580 1.00 42.19 96 ASP A N 1
ATOM 773 C CA . ASP A 1 96 ? 5.140 22.062 -21.366 1.00 42.19 96 ASP A CA 1
ATOM 774 C C . ASP A 1 96 ? 4.364 20.873 -20.759 1.00 42.19 96 ASP A C 1
ATOM 776 O O . ASP A 1 96 ? 4.567 20.478 -19.610 1.00 42.19 96 ASP A O 1
ATOM 780 N N . ALA A 1 97 ? 3.520 20.201 -21.555 1.00 43.25 97 ALA A N 1
ATOM 781 C CA . ALA A 1 97 ? 2.922 18.902 -21.213 1.00 43.25 97 ALA A CA 1
ATOM 782 C C . ALA A 1 97 ? 3.950 17.749 -21.254 1.00 43.25 97 ALA A C 1
ATOM 784 O O . ALA A 1 97 ? 3.645 16.596 -21.581 1.00 43.25 97 ALA A O 1
ATOM 785 N N . GLN A 1 98 ? 5.199 18.039 -20.897 1.00 46.59 98 GLN A N 1
ATOM 786 C CA . GLN A 1 98 ? 6.171 17.038 -20.527 1.00 46.59 98 GLN A CA 1
ATOM 787 C C . GLN A 1 98 ? 5.636 16.375 -19.258 1.00 46.59 98 GLN A C 1
ATOM 789 O O . GLN A 1 98 ? 5.809 16.914 -18.171 1.00 46.59 98 GLN A O 1
ATOM 794 N N . LYS A 1 99 ? 4.924 15.239 -19.413 1.00 57.75 99 LYS A N 1
ATOM 795 C CA . LYS A 1 99 ? 4.473 14.328 -18.339 1.00 57.75 99 LYS A CA 1
ATOM 796 C C . LYS A 1 99 ? 5.475 14.411 -17.188 1.00 57.75 99 LYS A C 1
ATOM 798 O O . LYS A 1 99 ? 6.542 13.808 -17.288 1.00 57.75 99 LYS A O 1
ATOM 803 N N . HIS A 1 100 ? 5.178 15.207 -16.158 1.00 65.88 100 HIS A N 1
ATOM 804 C CA . HIS A 1 100 ? 6.169 15.503 -15.132 1.00 65.88 100 HIS A CA 1
ATOM 805 C C . HIS A 1 100 ? 6.557 14.177 -14.479 1.00 65.88 100 HIS A C 1
ATOM 807 O O . HIS A 1 100 ? 5.732 13.503 -13.865 1.00 65.88 100 HIS A O 1
ATOM 813 N N . ILE A 1 101 ? 7.800 13.750 -14.686 1.00 74.50 101 ILE A N 1
ATOM 814 C CA . ILE A 1 101 ? 8.343 12.583 -14.005 1.00 74.50 101 ILE A CA 1
ATOM 815 C C . ILE A 1 101 ? 8.897 13.091 -12.688 1.00 74.50 101 ILE A C 1
ATOM 817 O O . ILE A 1 101 ? 9.856 13.862 -12.660 1.00 74.50 101 ILE A O 1
ATOM 821 N N . TRP A 1 102 ? 8.305 12.642 -11.590 1.00 79.69 102 TRP A N 1
ATOM 822 C CA . TRP A 1 102 ? 8.797 12.967 -10.260 1.00 79.69 102 TRP A CA 1
ATOM 823 C C . TRP A 1 102 ? 9.731 11.866 -9.785 1.00 79.69 102 TRP A C 1
ATOM 825 O O . TRP A 1 102 ? 9.353 10.694 -9.738 1.00 79.69 102 TRP A O 1
ATOM 835 N N . ILE A 1 103 ? 10.947 12.262 -9.413 1.00 79.12 103 ILE A N 1
ATOM 836 C CA . ILE A 1 103 ? 11.898 11.405 -8.710 1.00 79.12 103 ILE A CA 1
ATOM 837 C C . ILE A 1 103 ? 11.828 11.788 -7.241 1.00 79.12 103 ILE A C 1
ATOM 839 O O . ILE A 1 103 ? 12.201 12.898 -6.865 1.00 79.12 103 ILE A O 1
ATOM 843 N N . LEU A 1 104 ? 11.312 10.883 -6.423 1.00 77.69 104 LEU A N 1
ATOM 844 C CA . LEU A 1 104 ? 11.088 11.116 -5.004 1.00 77.69 104 LEU A CA 1
ATOM 845 C C . LEU A 1 104 ? 12.002 10.202 -4.201 1.00 77.69 104 LEU A C 1
ATOM 847 O O . LEU A 1 104 ? 12.166 9.024 -4.525 1.00 77.69 104 LEU A O 1
ATOM 851 N N . SER A 1 105 ? 12.598 10.753 -3.148 1.00 69.19 105 SER A N 1
ATOM 852 C CA . SER A 1 105 ? 13.227 9.943 -2.112 1.00 69.19 105 SER A CA 1
ATOM 853 C C . SER A 1 105 ? 12.167 9.170 -1.334 1.00 69.19 105 SER A C 1
ATOM 855 O O . SER A 1 105 ? 11.023 9.608 -1.219 1.00 69.19 105 SER A O 1
ATOM 857 N N . ASP A 1 106 ? 12.577 8.058 -0.733 1.00 65.06 106 ASP A N 1
ATOM 858 C CA . ASP A 1 106 ? 11.718 7.161 0.045 1.00 65.06 106 ASP A CA 1
ATOM 859 C C . ASP A 1 106 ? 11.012 7.818 1.260 1.00 65.06 106 ASP A C 1
ATOM 861 O O . ASP A 1 106 ? 10.175 7.189 1.890 1.00 65.06 106 ASP A O 1
ATOM 865 N N . SER A 1 107 ? 11.277 9.081 1.606 1.00 63.03 107 SER A N 1
ATOM 866 C CA . SER A 1 107 ? 10.815 9.735 2.844 1.00 63.03 107 SER A CA 1
ATOM 867 C C . SER A 1 107 ? 9.292 9.865 3.036 1.00 63.03 107 SER A C 1
ATOM 869 O O . SER A 1 107 ? 8.864 10.048 4.174 1.00 63.03 107 SER A O 1
ATOM 871 N N . ASP A 1 108 ? 8.471 9.777 1.981 1.00 68.56 108 ASP A N 1
ATOM 872 C CA . ASP A 1 108 ? 7.004 9.767 2.105 1.00 68.56 108 ASP A CA 1
ATOM 873 C C . ASP A 1 108 ? 6.344 8.865 1.047 1.00 68.56 108 ASP A C 1
ATOM 875 O O . ASP A 1 108 ? 6.361 9.168 -0.149 1.00 68.56 108 ASP A O 1
ATOM 879 N N . ARG A 1 109 ? 5.740 7.755 1.495 1.00 77.38 109 ARG A N 1
ATOM 880 C CA . ARG A 1 109 ? 4.930 6.849 0.663 1.00 77.38 109 ARG A CA 1
ATOM 881 C C . ARG A 1 109 ? 3.434 7.164 0.724 1.00 77.38 109 ARG A C 1
ATOM 883 O O . ARG A 1 109 ? 2.669 6.500 0.048 1.00 77.38 109 ARG A O 1
ATOM 890 N N . SER A 1 110 ? 2.976 8.181 1.457 1.00 79.94 110 SER A N 1
ATOM 891 C CA . SER A 1 110 ? 1.535 8.461 1.626 1.00 79.94 110 SER A CA 1
ATOM 892 C C . SER A 1 110 ? 0.794 8.642 0.301 1.00 79.94 110 SER A C 1
ATOM 894 O O . SER A 1 110 ? -0.387 8.327 0.198 1.00 79.94 110 SER A O 1
ATOM 896 N N . TRP A 1 111 ? 1.498 9.102 -0.734 1.00 84.06 111 TRP A N 1
ATOM 897 C CA . TRP A 1 111 ? 0.954 9.227 -2.078 1.00 84.06 111 TRP A CA 1
ATOM 898 C C . TRP A 1 111 ? 0.566 7.888 -2.721 1.00 84.06 111 TRP A C 1
ATOM 900 O O . TRP A 1 111 ? -0.255 7.895 -3.634 1.00 84.06 111 TRP A O 1
ATOM 910 N N . THR A 1 112 ? 1.132 6.754 -2.284 1.00 87.44 112 THR A N 1
ATOM 911 C CA . THR A 1 112 ? 0.754 5.425 -2.785 1.00 87.44 112 THR A CA 1
ATOM 912 C C . THR A 1 112 ? -0.651 5.050 -2.337 1.00 87.44 112 THR A C 1
ATOM 914 O O . THR A 1 112 ? -1.290 4.266 -3.017 1.00 87.44 112 THR A O 1
ATOM 917 N N . LEU A 1 113 ? -1.184 5.643 -1.267 1.00 84.38 113 LEU A N 1
ATOM 918 C CA . LEU A 1 113 ? -2.574 5.427 -0.848 1.00 84.38 113 LEU A CA 1
ATOM 919 C C . LEU A 1 113 ? -3.597 6.194 -1.705 1.00 84.38 113 LEU A C 1
ATOM 921 O O . LEU A 1 113 ? -4.798 6.109 -1.459 1.00 84.38 113 LEU A O 1
ATOM 925 N N . GLY A 1 114 ? -3.134 6.966 -2.690 1.00 80.38 114 GLY A N 1
ATOM 926 C CA . GLY A 1 114 ? -3.967 7.911 -3.422 1.00 80.38 114 GLY A CA 1
ATOM 927 C C . GLY A 1 114 ? -4.142 9.237 -2.677 1.00 80.38 114 GLY A C 1
ATOM 928 O O . GLY A 1 114 ? -3.406 9.572 -1.748 1.00 80.38 114 GLY A O 1
ATOM 929 N N . ALA A 1 115 ? -5.089 10.042 -3.149 1.00 75.19 115 ALA A N 1
ATOM 930 C CA . ALA A 1 115 ? -5.412 11.380 -2.651 1.00 75.19 115 ALA A CA 1
ATOM 931 C C . ALA A 1 115 ? -6.813 11.782 -3.147 1.00 75.19 115 ALA A C 1
ATOM 933 O O . ALA A 1 115 ? -7.431 11.045 -3.908 1.00 75.19 115 ALA A O 1
ATOM 934 N N . THR A 1 116 ? -7.306 12.971 -2.780 1.00 69.56 116 THR A N 1
ATOM 935 C CA . THR A 1 116 ? -8.659 13.475 -3.116 1.00 69.56 116 THR A CA 1
ATOM 936 C C . THR A 1 116 ? -9.058 13.322 -4.590 1.00 69.56 116 THR A C 1
ATOM 938 O O . THR A 1 116 ? -10.234 13.175 -4.904 1.00 69.56 116 THR A O 1
ATOM 941 N N . PHE A 1 117 ? -8.082 13.353 -5.497 1.00 76.62 117 PHE A N 1
ATOM 942 C CA . PHE A 1 117 ? -8.278 13.250 -6.942 1.00 76.62 117 PHE A CA 1
ATOM 943 C C . PHE A 1 117 ? -7.447 12.132 -7.578 1.00 76.62 117 PHE A C 1
ATOM 945 O O . PHE A 1 117 ? -7.224 12.169 -8.778 1.00 76.62 117 PHE A O 1
ATOM 952 N N . ILE A 1 118 ? -6.921 11.199 -6.783 1.00 84.25 118 ILE A N 1
ATOM 953 C CA . ILE A 1 118 ? -6.074 10.098 -7.249 1.00 84.25 118 ILE A CA 1
ATOM 954 C C . ILE A 1 118 ? -6.750 8.812 -6.810 1.00 84.25 118 ILE A C 1
ATOM 956 O O . ILE A 1 118 ? -6.677 8.439 -5.640 1.00 84.25 118 ILE A O 1
ATOM 960 N N . GLU A 1 119 ? -7.428 8.168 -7.752 1.00 87.50 119 GLU A N 1
ATOM 961 C CA . GLU A 1 119 ? -8.223 6.974 -7.493 1.00 87.50 119 GLU A CA 1
ATOM 962 C C . GLU A 1 119 ? -7.367 5.699 -7.483 1.00 87.50 119 GLU A C 1
ATOM 964 O O . GLU A 1 119 ? -7.686 4.754 -6.761 1.00 87.50 119 GLU A O 1
ATOM 969 N N . TRP A 1 120 ? -6.276 5.677 -8.262 1.00 89.06 120 TRP A N 1
ATOM 970 C CA . TRP A 1 120 ? -5.451 4.479 -8.429 1.00 89.06 120 TRP A CA 1
ATOM 971 C C . TRP A 1 120 ? -3.952 4.756 -8.421 1.00 89.06 120 TRP A C 1
ATOM 973 O O . TRP A 1 120 ? -3.459 5.659 -9.095 1.00 89.06 120 TRP A O 1
ATOM 983 N N . THR A 1 121 ? -3.190 3.930 -7.715 1.00 90.56 121 THR A N 1
ATOM 984 C CA . THR A 1 121 ? -1.729 3.947 -7.771 1.00 90.56 121 THR A CA 1
ATOM 985 C C . THR A 1 121 ? -1.181 2.551 -8.026 1.00 90.56 121 THR A C 1
ATOM 987 O O . THR A 1 121 ? -1.696 1.551 -7.522 1.00 90.56 121 THR A O 1
ATOM 990 N N . TYR A 1 122 ? -0.115 2.502 -8.817 1.00 91.31 122 TYR A N 1
ATOM 991 C CA . TYR A 1 122 ? 0.553 1.280 -9.233 1.00 91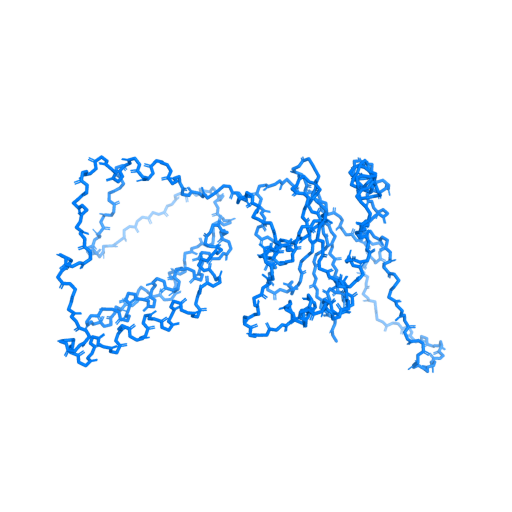.31 122 TYR A CA 1
ATOM 992 C C . TYR A 1 122 ? 2.046 1.442 -9.025 1.00 91.31 122 TYR A C 1
ATOM 994 O O . TYR A 1 122 ? 2.650 2.366 -9.571 1.00 91.31 122 TYR A O 1
ATOM 1002 N N . VAL A 1 123 ? 2.645 0.551 -8.245 1.00 92.50 123 VAL A N 1
ATOM 1003 C CA . VAL A 1 123 ? 4.072 0.600 -7.934 1.00 92.50 123 VAL A CA 1
ATOM 1004 C C . VAL A 1 123 ? 4.712 -0.737 -8.263 1.00 92.50 123 VAL A C 1
ATOM 1006 O O . VAL A 1 123 ? 4.393 -1.751 -7.648 1.00 92.50 123 VAL A O 1
ATOM 1009 N N . PHE A 1 124 ? 5.655 -0.727 -9.196 1.00 93.62 124 PHE A N 1
ATOM 1010 C CA . PHE A 1 124 ? 6.589 -1.827 -9.405 1.00 93.62 124 PHE A CA 1
ATOM 1011 C C . PHE A 1 124 ? 7.790 -1.629 -8.481 1.00 93.62 124 PHE A C 1
ATOM 1013 O O . PHE A 1 124 ? 8.686 -0.840 -8.780 1.00 93.62 124 PHE A O 1
ATOM 1020 N N . ASP A 1 125 ? 7.790 -2.306 -7.339 1.00 93.25 125 ASP A N 1
ATOM 1021 C CA . ASP A 1 125 ? 8.893 -2.260 -6.387 1.00 93.25 125 ASP A CA 1
ATOM 1022 C C . ASP A 1 125 ? 9.928 -3.325 -6.752 1.00 93.25 125 ASP A C 1
ATOM 1024 O O . ASP A 1 125 ? 9.728 -4.517 -6.505 1.00 93.25 125 ASP A O 1
ATOM 1028 N N . LEU A 1 126 ? 11.010 -2.898 -7.407 1.00 93.88 126 LEU A N 1
ATOM 1029 C CA . LEU A 1 126 ? 12.081 -3.794 -7.842 1.00 93.88 126 LEU A CA 1
ATOM 1030 C C . LEU A 1 126 ? 12.986 -4.201 -6.675 1.00 93.88 126 LEU A C 1
ATOM 1032 O O . LEU A 1 126 ? 13.562 -5.287 -6.714 1.00 93.88 126 LEU A O 1
ATOM 1036 N N . ASP A 1 127 ? 13.065 -3.364 -5.638 1.00 91.44 127 ASP A N 1
ATOM 1037 C CA . ASP A 1 127 ? 13.854 -3.631 -4.435 1.00 91.44 127 ASP A CA 1
ATOM 1038 C C . ASP A 1 127 ? 13.185 -4.750 -3.618 1.00 91.44 127 ASP A C 1
ATOM 1040 O O . ASP A 1 127 ? 13.824 -5.741 -3.263 1.00 91.44 127 ASP A O 1
ATOM 1044 N N . ASP A 1 128 ? 11.867 -4.646 -3.410 1.00 91.88 128 ASP A N 1
ATOM 1045 C CA . ASP A 1 128 ? 11.083 -5.629 -2.651 1.00 91.88 128 ASP A CA 1
ATOM 1046 C C . ASP A 1 128 ? 10.458 -6.732 -3.519 1.00 91.88 128 ASP A C 1
ATOM 1048 O O . ASP A 1 128 ? 9.845 -7.667 -2.995 1.00 91.88 128 ASP A O 1
ATOM 1052 N N . ARG A 1 129 ? 10.640 -6.682 -4.842 1.00 94.31 129 ARG A N 1
ATOM 1053 C CA . ARG A 1 129 ? 10.083 -7.630 -5.824 1.00 94.31 129 ARG A CA 1
ATOM 1054 C C . ARG A 1 129 ? 8.561 -7.785 -5.718 1.00 94.31 129 ARG A C 1
ATOM 1056 O O . ARG A 1 129 ? 8.038 -8.906 -5.755 1.00 94.31 129 ARG A O 1
ATOM 1063 N N . VAL A 1 130 ? 7.845 -6.665 -5.602 1.00 93.94 130 VAL A N 1
ATOM 1064 C CA . VAL A 1 130 ? 6.374 -6.644 -5.537 1.00 93.94 130 VAL A CA 1
ATOM 1065 C C . VAL A 1 130 ? 5.740 -5.685 -6.537 1.00 93.94 130 VAL A C 1
ATOM 1067 O O . VAL A 1 130 ? 6.304 -4.654 -6.892 1.00 93.94 130 VAL A O 1
ATOM 1070 N N . PHE A 1 131 ? 4.518 -6.000 -6.952 1.00 93.12 131 PHE A N 1
ATOM 1071 C CA . PHE A 1 131 ? 3.610 -5.074 -7.610 1.00 93.12 131 PHE A CA 1
ATOM 1072 C C . PHE A 1 131 ? 2.545 -4.619 -6.613 1.00 93.12 131 PHE A C 1
ATOM 1074 O O . PHE A 1 131 ? 1.715 -5.414 -6.173 1.00 93.12 131 PHE A O 1
ATOM 1081 N N . THR A 1 132 ? 2.575 -3.342 -6.248 1.00 91.44 132 THR A N 1
ATOM 1082 C CA . THR A 1 132 ? 1.675 -2.763 -5.250 1.00 91.44 132 THR A CA 1
ATOM 1083 C C . THR A 1 132 ? 0.560 -1.961 -5.906 1.00 91.44 132 THR A C 1
ATOM 1085 O O . THR A 1 132 ? 0.826 -1.132 -6.777 1.00 91.44 132 THR A O 1
ATOM 1088 N N . VAL A 1 133 ? -0.674 -2.161 -5.441 1.00 90.00 133 VAL A N 1
ATOM 1089 C CA . VAL A 1 133 ? -1.850 -1.372 -5.832 1.00 90.00 133 VAL A CA 1
ATOM 1090 C C . VAL A 1 133 ? -2.361 -0.589 -4.627 1.00 90.00 133 VAL A C 1
ATOM 1092 O O . VAL A 1 133 ? -2.541 -1.167 -3.554 1.00 90.00 133 VAL A O 1
ATOM 1095 N N . ASN A 1 134 ? -2.570 0.721 -4.794 1.00 88.25 134 ASN A N 1
ATOM 1096 C CA . ASN A 1 134 ? -3.086 1.640 -3.766 1.00 88.25 134 ASN A CA 1
ATOM 1097 C C . ASN A 1 134 ? -2.333 1.595 -2.425 1.00 88.25 134 ASN A C 1
ATOM 1099 O O . ASN A 1 134 ? -2.887 1.934 -1.386 1.00 88.25 134 ASN A O 1
ATOM 1103 N N . GLY A 1 135 ? -1.065 1.172 -2.437 1.00 86.06 135 GLY A N 1
ATOM 1104 C CA . GLY A 1 135 ? -0.233 1.046 -1.238 1.00 86.06 135 GLY A CA 1
ATOM 1105 C C . GLY A 1 135 ? -0.689 -0.019 -0.233 1.00 86.06 135 GLY A C 1
ATOM 1106 O O . GLY A 1 135 ? -0.105 -0.080 0.843 1.00 86.06 135 GLY A O 1
ATOM 1107 N N . THR A 1 136 ? -1.702 -0.830 -0.560 1.00 83.31 136 THR A N 1
ATOM 1108 C CA . THR A 1 136 ? -2.349 -1.772 0.373 1.00 83.31 136 THR A CA 1
ATOM 1109 C C . THR A 1 136 ? -2.214 -3.230 -0.045 1.00 83.31 136 THR A C 1
ATOM 1111 O O . THR A 1 136 ? -2.112 -4.108 0.807 1.00 83.31 136 THR A O 1
ATOM 1114 N N . VAL A 1 137 ? -2.222 -3.511 -1.351 1.00 87.62 137 VAL A N 1
ATOM 1115 C CA . VAL A 1 137 ? -2.131 -4.877 -1.877 1.00 87.62 137 VAL A CA 1
ATOM 1116 C C . VAL A 1 137 ? -0.792 -5.054 -2.567 1.00 87.62 137 VAL A C 1
ATOM 1118 O O . VAL A 1 137 ? -0.538 -4.398 -3.575 1.00 87.62 137 VAL A O 1
ATOM 1121 N N . HIS A 1 138 ? 0.039 -5.957 -2.049 1.00 90.94 138 HIS A N 1
ATOM 1122 C CA . HIS A 1 138 ? 1.398 -6.208 -2.530 1.00 90.94 138 HIS A CA 1
ATOM 1123 C C . HIS A 1 138 ? 1.488 -7.594 -3.171 1.00 90.94 138 HIS A C 1
ATOM 1125 O O . HIS A 1 138 ? 1.654 -8.607 -2.486 1.00 90.94 138 HIS A O 1
ATOM 1131 N N . PHE A 1 139 ? 1.365 -7.646 -4.495 1.00 91.81 139 PHE A N 1
ATOM 1132 C CA . PHE A 1 139 ? 1.498 -8.888 -5.243 1.00 91.81 139 PHE A CA 1
ATOM 1133 C C . PHE A 1 139 ? 2.962 -9.257 -5.437 1.00 91.81 139 PHE A C 1
ATOM 1135 O O . PHE A 1 139 ? 3.784 -8.413 -5.785 1.00 91.81 139 PHE A O 1
ATOM 1142 N N . ARG A 1 140 ? 3.289 -10.533 -5.277 1.00 93.38 140 ARG A N 1
ATOM 1143 C CA . ARG A 1 140 ? 4.618 -11.050 -5.596 1.00 93.38 140 ARG A CA 1
ATOM 1144 C C . ARG A 1 140 ? 4.891 -10.964 -7.095 1.00 93.38 140 ARG A C 1
ATOM 1146 O O . ARG A 1 140 ? 4.082 -11.450 -7.880 1.00 93.38 140 ARG A O 1
ATOM 1153 N N . LEU A 1 141 ? 6.051 -10.443 -7.505 1.00 93.75 141 LEU A N 1
ATOM 1154 C CA . LEU A 1 141 ? 6.423 -10.460 -8.928 1.00 93.75 141 LEU A CA 1
ATOM 1155 C C . LEU A 1 141 ? 6.707 -11.880 -9.446 1.00 93.75 141 LEU A C 1
ATOM 1157 O O . LEU A 1 141 ? 6.390 -12.181 -10.593 1.00 93.75 141 LEU A O 1
ATOM 1161 N N . ASP A 1 142 ? 7.261 -12.756 -8.600 1.00 92.94 142 ASP A N 1
ATOM 1162 C CA .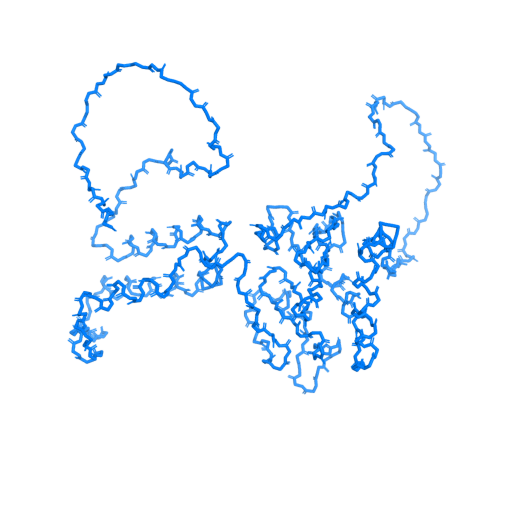 ASP A 1 142 ? 7.608 -14.147 -8.942 1.00 92.94 142 ASP A CA 1
ATOM 1163 C C . ASP A 1 142 ? 6.406 -15.102 -8.955 1.00 92.94 142 ASP A C 1
ATOM 1165 O O . ASP A 1 142 ? 6.478 -16.183 -9.534 1.00 92.94 142 ASP A O 1
ATOM 1169 N N . ASN A 1 143 ? 5.290 -14.693 -8.354 1.00 91.25 143 ASN A N 1
ATOM 1170 C CA . ASN A 1 143 ? 4.053 -15.454 -8.329 1.00 91.25 143 ASN A CA 1
ATOM 1171 C C . ASN A 1 143 ? 2.856 -14.510 -8.447 1.00 91.25 143 ASN A C 1
ATOM 1173 O O . ASN A 1 143 ? 2.045 -14.378 -7.537 1.00 91.25 143 ASN A O 1
ATOM 1177 N N . MET A 1 144 ? 2.770 -13.794 -9.566 1.00 87.62 144 MET A N 1
ATOM 1178 C CA . MET A 1 144 ? 1.634 -12.917 -9.842 1.00 87.62 144 MET A CA 1
ATOM 1179 C C . MET A 1 144 ? 0.349 -13.743 -10.054 1.00 87.62 144 MET A C 1
ATOM 1181 O O . MET A 1 144 ? 0.402 -14.815 -10.668 1.00 87.62 144 MET A O 1
ATOM 1185 N N . PRO A 1 145 ? -0.837 -13.236 -9.675 1.00 84.50 145 PRO A N 1
ATOM 1186 C CA . PRO A 1 145 ? -2.090 -13.932 -9.942 1.00 84.50 145 PRO A CA 1
ATOM 1187 C C . PRO A 1 145 ? -2.337 -14.140 -11.449 1.00 84.50 145 PRO A C 1
ATOM 1189 O O . PRO A 1 145 ? -1.831 -13.365 -12.284 1.00 84.50 145 PRO A O 1
ATOM 1192 N N . PRO A 1 146 ? -3.090 -15.191 -11.825 1.00 76.12 146 PRO A N 1
ATOM 1193 C CA . PRO A 1 146 ? -3.470 -15.435 -13.209 1.00 76.12 146 PRO A CA 1
ATOM 1194 C C . PRO A 1 146 ? -4.438 -14.352 -13.699 1.00 76.12 146 PRO A C 1
ATOM 1196 O O . PRO A 1 146 ? -5.219 -13.788 -12.936 1.00 76.12 146 PRO A O 1
ATOM 1199 N N . GLN A 1 147 ? -4.370 -14.044 -14.995 1.00 68.50 147 GLN A N 1
ATOM 1200 C CA . GLN A 1 147 ? -5.227 -13.025 -15.620 1.00 68.50 147 GLN A CA 1
ATOM 1201 C C . GLN A 1 147 ? -6.612 -13.551 -15.993 1.00 68.50 147 GLN A C 1
ATOM 1203 O O . GLN A 1 147 ? -7.559 -12.780 -16.126 1.00 68.50 147 GLN A O 1
ATOM 1208 N N . GLN A 1 148 ? -6.712 -14.862 -16.198 1.00 65.31 148 GLN A N 1
ATOM 1209 C CA . GLN A 1 148 ? -7.971 -15.569 -16.374 1.00 65.31 148 GLN A CA 1
ATOM 1210 C C . GLN A 1 148 ? -8.375 -16.210 -15.051 1.00 65.31 148 GLN A C 1
ATOM 1212 O O . GLN A 1 148 ? -7.545 -16.361 -14.153 1.00 65.31 148 GLN A O 1
ATOM 1217 N N . ILE A 1 149 ? -9.650 -16.594 -14.965 1.00 62.44 149 ILE A N 1
ATOM 1218 C CA . ILE A 1 149 ? -10.216 -17.322 -13.830 1.00 62.44 149 ILE A CA 1
ATOM 1219 C C . ILE A 1 149 ? -9.273 -18.470 -13.468 1.00 62.44 149 ILE A C 1
ATOM 1221 O O . ILE A 1 149 ? -9.049 -19.378 -14.271 1.00 62.44 149 ILE A O 1
ATOM 1225 N N . SER A 1 150 ? -8.691 -18.405 -12.270 1.00 60.78 150 SER A N 1
ATOM 1226 C CA . SER A 1 150 ? -7.919 -19.525 -11.748 1.00 60.78 150 SER A CA 1
ATOM 1227 C C . SER A 1 150 ? -8.834 -20.752 -11.607 1.00 60.78 150 SER A C 1
ATOM 1229 O O . SER A 1 150 ? -10.051 -20.606 -11.481 1.00 60.78 150 SER A O 1
ATOM 1231 N N . PRO A 1 151 ? -8.291 -21.977 -11.518 1.00 55.56 151 PRO A N 1
ATOM 1232 C CA . PRO A 1 151 ? -9.087 -23.153 -11.151 1.00 55.56 151 PRO A CA 1
ATOM 1233 C C . PRO A 1 151 ? -9.850 -22.977 -9.823 1.00 55.56 151 PRO A C 1
ATOM 1235 O O . PRO A 1 151 ? -10.856 -23.640 -9.593 1.00 55.56 151 PRO A O 1
ATOM 1238 N N . THR A 1 152 ? -9.382 -22.061 -8.967 1.00 59.41 152 THR A N 1
ATOM 1239 C CA . THR A 1 152 ? -9.997 -21.667 -7.693 1.00 59.41 152 THR A CA 1
ATOM 1240 C C . THR A 1 152 ? -11.041 -20.547 -7.818 1.00 59.41 152 THR A C 1
ATOM 1242 O O . THR A 1 152 ? -11.606 -20.138 -6.810 1.00 59.41 152 THR A O 1
ATOM 1245 N N . GLY A 1 153 ? -11.326 -20.044 -9.024 1.00 62.03 153 GLY A N 1
ATOM 1246 C CA . GLY A 1 153 ? -12.307 -18.979 -9.256 1.00 62.03 153 GLY A CA 1
ATOM 1247 C C . GLY A 1 153 ? -11.797 -17.555 -8.992 1.00 62.03 153 GLY A C 1
ATOM 1248 O O . GLY A 1 153 ? -12.564 -16.605 -9.128 1.00 62.03 153 GLY A O 1
ATOM 1249 N N . PHE A 1 154 ? -10.527 -17.383 -8.615 1.00 66.69 154 PHE A N 1
ATOM 1250 C CA . PHE A 1 154 ? -9.948 -16.088 -8.259 1.00 66.69 154 PHE A CA 1
ATOM 1251 C C . PHE A 1 154 ? -9.634 -15.254 -9.505 1.00 66.69 154 PHE A C 1
ATOM 1253 O O . PHE A 1 154 ? -8.999 -15.728 -10.451 1.00 66.69 154 PHE A O 1
ATOM 1260 N N . ILE A 1 155 ? -10.049 -13.985 -9.473 1.00 72.00 155 ILE A N 1
ATOM 1261 C CA . ILE A 1 155 ? -9.752 -12.979 -10.492 1.00 72.00 155 ILE A CA 1
ATOM 1262 C C . ILE A 1 155 ? -9.203 -11.744 -9.771 1.00 72.00 155 ILE A C 1
ATOM 1264 O O . ILE A 1 155 ? -9.946 -11.044 -9.078 1.00 72.00 155 ILE A O 1
ATOM 1268 N N . SER A 1 156 ? -7.915 -11.441 -9.960 1.00 70.56 156 SER A N 1
ATOM 1269 C CA . SER A 1 156 ? -7.246 -10.298 -9.310 1.00 70.56 156 SER A CA 1
ATOM 1270 C C . SER A 1 156 ? -7.967 -8.972 -9.569 1.00 70.56 156 SER A C 1
ATOM 1272 O O . SER A 1 156 ? -8.158 -8.169 -8.660 1.00 70.56 156 SER A O 1
ATOM 1274 N N . MET A 1 157 ? -8.453 -8.788 -10.796 1.00 73.94 157 MET A N 1
ATOM 1275 C CA . MET A 1 157 ? -9.244 -7.634 -11.213 1.00 73.94 157 MET A CA 1
ATOM 1276 C C . MET A 1 157 ? -10.551 -7.473 -10.432 1.00 73.94 157 MET A C 1
ATOM 1278 O O . MET A 1 157 ? -10.888 -6.367 -10.018 1.00 73.94 157 MET A O 1
ATOM 1282 N N . GLN A 1 158 ? -11.276 -8.570 -10.201 1.00 73.00 158 GLN A N 1
ATOM 1283 C CA . GLN A 1 158 ? -12.518 -8.529 -9.433 1.00 73.00 158 GLN A CA 1
ATOM 1284 C C . GLN A 1 158 ? -12.240 -8.206 -7.966 1.00 73.00 158 GLN A C 1
ATOM 1286 O O . GLN A 1 158 ? -13.001 -7.464 -7.357 1.00 73.00 158 GLN A O 1
ATOM 1291 N N . CYS A 1 159 ? -11.135 -8.714 -7.418 1.00 75.25 159 CYS A N 1
ATOM 1292 C CA . CYS A 1 159 ? -10.727 -8.407 -6.055 1.00 75.25 159 CYS A CA 1
ATOM 1293 C C . CYS A 1 159 ? -10.428 -6.914 -5.868 1.00 75.25 159 CYS A C 1
ATOM 1295 O O . CYS A 1 159 ? -10.945 -6.306 -4.938 1.00 75.25 159 CYS A O 1
ATOM 1297 N N . LEU A 1 160 ? -9.636 -6.314 -6.763 1.00 77.31 160 LEU A N 1
ATOM 1298 C CA . LEU A 1 160 ? -9.248 -4.901 -6.657 1.00 77.31 160 LEU A CA 1
ATOM 1299 C C . LEU A 1 160 ? -10.431 -3.940 -6.840 1.00 77.31 160 LEU A C 1
ATOM 1301 O O . LEU A 1 160 ? -10.404 -2.832 -6.318 1.00 77.31 160 LEU A O 1
ATOM 1305 N N . MET A 1 161 ? -11.461 -4.351 -7.583 1.00 76.69 161 MET A N 1
ATOM 1306 C CA . MET A 1 161 ? -12.632 -3.521 -7.885 1.00 76.69 161 MET A CA 1
ATOM 1307 C C . MET A 1 161 ? -13.852 -3.813 -6.999 1.00 76.69 161 MET A C 1
ATOM 1309 O O . MET A 1 161 ? -14.881 -3.150 -7.132 1.00 76.69 161 MET A O 1
ATOM 1313 N N . SER A 1 162 ? -13.789 -4.826 -6.135 1.00 76.06 162 SER A N 1
ATOM 1314 C CA . SER A 1 162 ? -14.923 -5.231 -5.308 1.00 76.06 162 SER A CA 1
ATOM 1315 C C . SER A 1 162 ? -15.058 -4.339 -4.076 1.00 76.06 162 SER A C 1
ATOM 1317 O O . SER A 1 162 ? -14.119 -4.177 -3.308 1.00 76.06 162 SER A O 1
ATOM 1319 N N . TYR A 1 163 ? -16.273 -3.845 -3.824 1.00 67.50 163 TYR A N 1
ATOM 1320 C CA . TYR A 1 163 ? -16.628 -3.192 -2.554 1.00 67.50 163 TYR A CA 1
ATOM 1321 C C . TYR A 1 163 ? -16.733 -4.175 -1.382 1.00 67.50 163 TYR A C 1
ATOM 1323 O O . TYR A 1 163 ? -16.760 -3.772 -0.224 1.00 67.50 163 TYR A O 1
ATOM 1331 N N . LYS A 1 164 ? -16.845 -5.476 -1.672 1.00 74.19 164 LYS A N 1
ATOM 1332 C CA . LYS A 1 164 ? -16.790 -6.531 -0.658 1.00 74.19 164 LYS A CA 1
ATOM 1333 C C . LYS A 1 164 ? -15.345 -6.964 -0.477 1.00 74.19 164 LYS A C 1
ATOM 1335 O O . LYS A 1 164 ? -14.663 -7.177 -1.481 1.00 74.19 164 LYS A O 1
ATOM 1340 N N . ARG A 1 165 ? -14.926 -7.184 0.772 1.00 68.94 165 ARG A N 1
ATOM 1341 C CA . ARG A 1 165 ? -13.642 -7.827 1.071 1.00 68.94 165 ARG A CA 1
ATOM 1342 C C . ARG A 1 165 ? -13.618 -9.208 0.417 1.00 68.94 165 ARG A C 1
ATOM 1344 O O . ARG A 1 165 ? -14.414 -10.081 0.760 1.00 68.94 165 ARG A O 1
ATOM 1351 N N . VAL A 1 166 ? -12.738 -9.363 -0.564 1.00 77.00 166 VAL A N 1
ATOM 1352 C CA . VAL A 1 166 ? -12.422 -10.639 -1.202 1.00 77.00 166 VAL A CA 1
ATOM 1353 C C . VAL A 1 166 ? -11.059 -11.052 -0.677 1.00 77.00 166 VAL A C 1
ATOM 1355 O O . VAL A 1 166 ? -10.114 -10.268 -0.718 1.00 77.00 166 VAL A O 1
ATOM 1358 N N . GLU A 1 167 ? -10.965 -12.268 -0.155 1.00 81.31 167 GLU A N 1
ATOM 1359 C CA . GLU A 1 167 ? -9.698 -12.802 0.326 1.00 81.31 167 GLU A CA 1
ATOM 1360 C C . GLU A 1 167 ? -8.788 -13.108 -0.870 1.00 81.31 167 GLU A C 1
ATOM 1362 O O . GLU A 1 167 ? -9.166 -13.841 -1.789 1.00 81.31 167 GLU A O 1
ATOM 1367 N N . ILE A 1 168 ? -7.598 -12.503 -0.883 1.00 84.00 168 ILE A N 1
ATOM 1368 C CA . ILE A 1 168 ? -6.573 -12.796 -1.885 1.00 84.00 168 ILE A CA 1
ATOM 1369 C C . ILE A 1 168 ? -5.766 -13.991 -1.377 1.00 84.00 168 ILE A C 1
ATOM 1371 O O . ILE A 1 168 ? -5.243 -13.919 -0.262 1.00 84.00 168 ILE A O 1
ATOM 1375 N N . PRO A 1 169 ? -5.617 -15.061 -2.177 1.00 88.12 169 PRO A N 1
ATOM 1376 C CA . PRO A 1 169 ? -4.810 -16.204 -1.783 1.00 88.12 169 PRO A CA 1
ATOM 1377 C C . PRO A 1 169 ? -3.380 -15.794 -1.417 1.00 88.12 169 PRO A C 1
ATOM 1379 O O . PRO A 1 169 ? -2.725 -15.040 -2.146 1.00 88.12 169 PRO A O 1
ATOM 1382 N N . TYR A 1 170 ? -2.911 -16.286 -0.269 1.00 89.00 170 TYR A N 1
ATOM 1383 C CA . TYR A 1 170 ? -1.645 -15.874 0.335 1.00 89.00 170 TYR A CA 1
ATOM 1384 C C . TYR A 1 170 ? -0.442 -16.125 -0.580 1.00 89.00 170 TYR A C 1
ATOM 1386 O O . TYR A 1 170 ? 0.521 -15.364 -0.548 1.00 89.00 170 TYR A O 1
ATOM 1394 N N . GLU A 1 171 ? -0.501 -17.137 -1.451 1.00 89.44 171 GLU A N 1
ATOM 1395 C CA . GLU A 1 171 ? 0.566 -17.432 -2.405 1.00 89.44 171 GLU A CA 1
ATOM 1396 C C . GLU A 1 171 ? 0.879 -16.266 -3.355 1.00 89.44 171 GLU A C 1
ATOM 1398 O O . GLU A 1 171 ? 2.004 -16.175 -3.847 1.00 89.44 171 GLU A O 1
ATOM 1403 N N . TYR A 1 172 ? -0.080 -15.368 -3.599 1.00 89.62 172 TYR A N 1
ATOM 1404 C CA . TYR A 1 172 ? 0.103 -14.198 -4.457 1.00 89.62 172 TYR A CA 1
ATOM 1405 C C . TYR A 1 172 ? 0.588 -12.964 -3.695 1.00 89.62 172 TYR A C 1
ATOM 1407 O O . TYR A 1 172 ? 0.965 -11.979 -4.331 1.00 89.62 172 TYR A O 1
ATOM 1415 N N . LEU A 1 173 ? 0.568 -12.986 -2.361 1.00 91.00 173 LEU A N 1
ATOM 1416 C CA . LEU A 1 173 ? 0.859 -11.832 -1.518 1.00 91.00 173 LEU A CA 1
ATOM 1417 C C . LEU A 1 173 ? 2.275 -11.879 -0.943 1.00 91.00 173 LEU A C 1
ATOM 1419 O O . LEU A 1 173 ? 2.857 -12.939 -0.702 1.00 91.00 173 LEU A O 1
ATOM 1423 N N . LYS A 1 174 ? 2.834 -10.695 -0.697 1.00 91.31 174 LYS A N 1
ATOM 1424 C CA . LYS A 1 174 ? 4.067 -10.525 0.070 1.00 91.31 174 LYS A CA 1
ATOM 1425 C C . LYS A 1 174 ? 3.852 -9.483 1.157 1.00 91.31 174 LYS A C 1
ATOM 1427 O O . LYS A 1 174 ? 3.372 -8.391 0.873 1.00 91.31 174 LYS A O 1
ATOM 1432 N N . THR A 1 175 ? 4.274 -9.789 2.376 1.00 86.06 175 THR A N 1
ATOM 1433 C CA . THR A 1 175 ? 4.480 -8.751 3.387 1.00 86.06 175 THR A CA 1
ATOM 1434 C C . THR A 1 175 ? 5.718 -7.954 2.996 1.00 86.06 175 THR A C 1
ATOM 1436 O O . THR A 1 175 ? 6.789 -8.531 2.801 1.00 86.06 175 THR A O 1
ATOM 1439 N N . VAL A 1 176 ? 5.556 -6.648 2.833 1.00 82.75 176 VAL A N 1
ATOM 1440 C CA . VAL A 1 176 ? 6.668 -5.720 2.618 1.00 82.75 176 VAL A CA 1
ATOM 1441 C C . VAL A 1 176 ? 7.022 -5.057 3.935 1.00 82.75 176 VAL A C 1
ATOM 1443 O O . VAL A 1 176 ? 6.141 -4.837 4.768 1.00 82.75 176 VAL A O 1
ATOM 1446 N N . ASP A 1 177 ? 8.297 -4.729 4.114 1.00 72.75 177 ASP A N 1
ATOM 1447 C CA . ASP A 1 177 ? 8.717 -3.968 5.280 1.00 72.75 177 ASP A CA 1
ATOM 1448 C C . ASP A 1 177 ? 8.038 -2.593 5.244 1.00 72.75 177 ASP A C 1
ATOM 1450 O O . ASP A 1 177 ? 8.100 -1.855 4.252 1.00 72.75 177 ASP A O 1
ATOM 1454 N N . SER A 1 178 ? 7.330 -2.273 6.327 1.00 64.69 178 SER A N 1
ATOM 1455 C CA . SER A 1 178 ? 6.603 -1.017 6.469 1.00 64.69 178 SER A CA 1
ATOM 1456 C C . SER A 1 178 ? 7.588 0.148 6.404 1.00 64.69 178 SER A C 1
ATOM 1458 O O . SER A 1 178 ? 8.443 0.300 7.277 1.00 64.69 178 SER A O 1
ATOM 1460 N N . TRP A 1 179 ? 7.467 0.971 5.360 1.00 58.50 179 TRP A N 1
ATOM 1461 C CA . TRP A 1 179 ? 8.273 2.174 5.179 1.00 58.50 179 TRP A CA 1
ATOM 1462 C C . TRP A 1 179 ? 7.382 3.404 4.874 1.00 58.50 179 TRP A C 1
ATOM 1464 O O . TRP A 1 179 ? 6.524 3.308 3.996 1.00 58.50 179 TRP A O 1
ATOM 1474 N N . PRO A 1 180 ? 7.573 4.576 5.515 1.00 58.06 180 PRO A N 1
ATOM 1475 C CA . PRO A 1 180 ? 8.543 4.820 6.578 1.00 58.06 180 PRO A CA 1
ATOM 1476 C C . PRO A 1 180 ? 8.314 3.864 7.752 1.00 58.06 180 PRO A C 1
ATOM 1478 O O . PRO A 1 180 ? 7.194 3.362 7.904 1.00 58.06 180 PRO A O 1
ATOM 1481 N N . PRO A 1 181 ? 9.369 3.560 8.531 1.00 61.78 181 PRO A N 1
ATOM 1482 C CA . PRO A 1 181 ? 9.214 2.691 9.680 1.00 61.78 181 PRO A CA 1
ATOM 1483 C C . PRO A 1 181 ? 8.096 3.281 10.537 1.00 61.78 181 PRO A C 1
ATOM 1485 O O . PRO A 1 181 ? 7.942 4.516 10.560 1.00 61.78 181 PRO A O 1
ATOM 1488 N N . PRO A 1 182 ? 7.303 2.443 11.219 1.00 65.31 182 PRO A N 1
ATOM 1489 C CA . PRO A 1 182 ? 6.341 2.944 12.179 1.00 65.31 182 PRO A CA 1
ATOM 1490 C C . PRO A 1 182 ? 7.018 4.012 13.043 1.00 65.31 182 PRO A C 1
ATOM 1492 O O . PRO A 1 182 ? 8.081 3.789 13.612 1.00 65.31 182 PRO A O 1
ATOM 1495 N N . ARG A 1 183 ? 6.434 5.216 13.101 1.00 66.00 183 ARG A N 1
ATOM 1496 C CA . ARG A 1 183 ? 6.962 6.289 13.966 1.00 66.00 183 ARG A CA 1
ATOM 1497 C C . ARG A 1 183 ? 6.932 5.890 15.441 1.00 66.00 183 ARG A C 1
ATOM 1499 O O . ARG A 1 183 ? 7.593 6.515 16.262 1.00 66.00 183 ARG A O 1
ATOM 1506 N N . PHE A 1 184 ? 6.107 4.898 15.750 1.00 72.62 184 PHE A N 1
ATOM 1507 C CA . PHE A 1 184 ? 6.039 4.248 17.036 1.00 72.62 184 PHE A CA 1
ATOM 1508 C C . PHE A 1 184 ? 7.126 3.178 17.107 1.00 72.62 184 PHE A C 1
ATOM 1510 O O . PHE A 1 184 ? 7.054 2.171 16.404 1.00 72.62 184 PHE A O 1
ATOM 1517 N N . ASP A 1 185 ? 8.130 3.428 17.939 1.00 78.44 185 ASP A N 1
ATOM 1518 C CA . ASP A 1 185 ? 9.180 2.466 18.248 1.00 78.44 185 ASP A CA 1
ATOM 1519 C C . ASP A 1 185 ? 8.579 1.351 19.110 1.00 78.44 185 ASP A C 1
ATOM 1521 O O . ASP A 1 185 ? 8.392 1.505 20.318 1.00 78.44 185 ASP A O 1
ATOM 1525 N N . THR A 1 186 ? 8.191 0.254 18.459 1.00 81.25 186 THR A N 1
ATOM 1526 C CA . THR A 1 186 ? 7.527 -0.874 19.116 1.00 81.25 186 THR A CA 1
ATOM 1527 C C . THR A 1 186 ? 8.435 -1.558 20.125 1.00 81.25 186 THR A C 1
ATOM 1529 O O . THR A 1 186 ? 7.943 -1.977 21.164 1.00 81.25 186 THR A O 1
ATOM 1532 N N . GLU A 1 187 ? 9.738 -1.643 19.847 1.00 86.19 187 GLU A N 1
ATOM 1533 C CA . GLU A 1 187 ? 10.704 -2.282 20.746 1.00 86.19 187 GLU A CA 1
ATOM 1534 C C . GLU A 1 187 ? 10.901 -1.441 22.004 1.00 86.19 187 GLU A C 1
ATOM 1536 O O . GLU A 1 187 ? 10.840 -1.958 23.118 1.00 86.19 187 GLU A O 1
ATOM 1541 N N . ARG A 1 188 ? 11.067 -0.123 21.839 1.00 88.69 188 ARG A N 1
ATOM 1542 C CA . ARG A 1 188 ? 11.147 0.800 22.971 1.00 88.69 188 ARG A CA 1
ATOM 1543 C C . ARG A 1 188 ? 9.856 0.808 23.780 1.00 88.69 188 ARG A C 1
ATOM 1545 O O . ARG A 1 188 ? 9.924 0.737 24.999 1.00 88.69 188 ARG A O 1
ATOM 1552 N N . ALA A 1 189 ? 8.699 0.873 23.126 1.00 84.38 189 ALA A N 1
ATOM 1553 C CA . ALA A 1 189 ? 7.418 0.867 23.820 1.00 84.38 189 ALA A CA 1
ATOM 1554 C C . ALA A 1 189 ? 7.167 -0.449 24.565 1.00 84.38 189 ALA A C 1
ATOM 1556 O O . ALA A 1 189 ? 6.621 -0.436 25.664 1.00 84.38 189 ALA A O 1
ATOM 1557 N N . GLU A 1 190 ? 7.571 -1.585 23.992 1.00 87.19 190 GLU A N 1
ATOM 1558 C CA . GLU A 1 190 ? 7.519 -2.880 24.667 1.00 87.19 190 GLU A CA 1
ATOM 1559 C C . GLU A 1 190 ? 8.463 -2.914 25.874 1.00 87.19 190 GLU A C 1
ATOM 1561 O O . GLU A 1 190 ? 8.079 -3.395 26.939 1.00 87.19 190 GLU A O 1
ATOM 1566 N N . LEU A 1 191 ? 9.674 -2.370 25.741 1.00 93.25 191 LEU A N 1
ATOM 1567 C CA . LEU A 1 191 ? 10.628 -2.263 26.841 1.00 93.25 191 LEU A CA 1
ATOM 1568 C C . LEU A 1 191 ? 10.080 -1.382 27.973 1.00 93.25 191 LEU A C 1
ATOM 1570 O O . LEU A 1 191 ? 10.013 -1.847 29.108 1.00 93.25 191 LEU A O 1
ATOM 1574 N N . GLU A 1 192 ? 9.606 -0.174 27.659 1.00 92.56 192 GLU A N 1
ATOM 1575 C CA . GLU A 1 192 ? 8.963 0.741 28.613 1.00 92.56 192 GLU A CA 1
ATOM 1576 C C . GLU A 1 192 ? 7.735 0.087 29.266 1.00 92.56 192 GLU A C 1
ATOM 1578 O O . GLU A 1 192 ? 7.560 0.160 30.480 1.00 92.56 192 GLU A O 1
ATOM 1583 N N . TYR A 1 193 ? 6.903 -0.620 28.492 1.00 88.38 193 TYR A N 1
ATOM 1584 C CA . TYR A 1 193 ? 5.751 -1.348 29.024 1.00 88.38 193 TYR A CA 1
ATOM 1585 C C . TYR A 1 193 ? 6.172 -2.460 29.988 1.00 88.38 193 TYR A C 1
ATOM 1587 O O . TYR A 1 193 ? 5.571 -2.600 31.050 1.00 88.38 193 TYR A O 1
ATOM 1595 N N . ASN A 1 194 ? 7.211 -3.228 29.660 1.00 91.88 194 ASN A N 1
ATOM 1596 C CA . ASN A 1 194 ? 7.725 -4.302 30.508 1.00 91.88 194 ASN A CA 1
ATOM 1597 C C . ASN A 1 194 ? 8.390 -3.775 31.792 1.00 91.88 194 ASN A C 1
ATOM 1599 O O . ASN A 1 194 ? 8.286 -4.420 32.839 1.00 91.88 194 ASN A O 1
ATOM 1603 N N . GLU A 1 195 ? 9.027 -2.601 31.748 1.00 95.25 195 GLU A N 1
ATOM 1604 C CA . GLU A 1 195 ? 9.584 -1.926 32.929 1.00 95.25 195 GLU A CA 1
ATOM 1605 C C . GLU A 1 195 ? 8.512 -1.558 33.962 1.00 95.25 195 GLU A C 1
ATOM 1607 O O . GLU A 1 195 ? 8.787 -1.585 35.164 1.00 95.25 195 GLU A O 1
ATOM 1612 N N . LEU A 1 196 ? 7.270 -1.313 33.528 1.00 94.25 196 LEU A N 1
ATOM 1613 C CA . LEU A 1 196 ? 6.132 -1.092 34.429 1.00 94.25 196 LEU A CA 1
ATOM 1614 C C . LEU A 1 196 ? 5.722 -2.350 35.213 1.00 94.25 196 LEU A C 1
ATOM 1616 O O . LEU A 1 196 ? 4.835 -2.266 36.062 1.00 94.25 196 LEU A O 1
ATOM 1620 N N . GLN A 1 197 ? 6.339 -3.507 34.934 1.00 90.81 197 GLN A N 1
ATOM 1621 C CA . GLN A 1 197 ? 5.979 -4.815 35.488 1.00 90.81 197 GLN A CA 1
ATOM 1622 C C . GLN A 1 197 ? 4.466 -5.071 35.407 1.00 90.81 197 GLN A C 1
ATOM 1624 O O . GLN A 1 197 ? 3.798 -5.255 36.432 1.00 90.81 197 GLN A O 1
ATOM 1629 N N . PRO A 1 198 ? 3.898 -5.046 34.189 1.00 88.19 198 PRO A N 1
ATOM 1630 C CA . PRO A 1 198 ? 2.465 -5.103 34.001 1.00 88.19 198 PRO A CA 1
ATOM 1631 C C . PRO A 1 198 ? 1.947 -6.440 34.518 1.00 88.19 198 PRO A C 1
ATOM 1633 O O . PRO A 1 198 ? 2.495 -7.509 34.239 1.00 88.19 198 PRO A O 1
ATOM 1636 N N . LEU A 1 199 ? 0.859 -6.384 35.279 1.00 87.56 199 LEU A N 1
ATOM 1637 C CA . LEU A 1 199 ? 0.182 -7.587 35.727 1.00 87.56 199 LEU A CA 1
ATOM 1638 C C . LEU A 1 199 ? -0.511 -8.238 34.521 1.00 87.56 199 LEU A C 1
ATOM 1640 O O . LEU A 1 199 ? -1.588 -7.808 34.105 1.00 87.56 199 LEU A O 1
ATOM 1644 N N . ILE A 1 200 ? 0.101 -9.284 33.964 1.00 84.00 200 ILE A N 1
ATOM 1645 C CA . ILE A 1 200 ? -0.512 -10.094 32.908 1.00 84.00 200 ILE A CA 1
ATOM 1646 C C . ILE A 1 200 ? -1.546 -11.013 33.557 1.00 84.00 200 ILE A C 1
ATOM 1648 O O . ILE A 1 200 ? -1.226 -12.092 34.052 1.00 84.00 200 ILE A O 1
ATOM 1652 N N . VAL A 1 201 ? -2.798 -10.571 33.557 1.00 84.94 201 VAL A N 1
ATOM 1653 C CA . VAL A 1 201 ? -3.942 -11.393 33.961 1.00 84.94 201 VAL A CA 1
ATOM 1654 C C . VAL A 1 201 ? -4.480 -12.178 32.757 1.00 84.94 201 VAL A C 1
ATOM 1656 O O . VAL A 1 201 ? -4.616 -11.608 31.671 1.00 84.94 201 VAL A O 1
ATOM 1659 N N . PRO A 1 202 ? -4.818 -13.473 32.895 1.00 82.56 202 PRO A N 1
ATOM 1660 C CA . PRO A 1 202 ? -5.549 -14.202 31.862 1.00 82.56 202 PRO A CA 1
ATOM 1661 C C . PRO A 1 202 ? -6.955 -13.615 31.697 1.00 82.56 202 PRO A C 1
ATOM 1663 O O . PRO A 1 202 ? -7.522 -13.097 32.654 1.00 82.56 202 PRO A O 1
ATOM 1666 N N . LEU A 1 203 ? -7.562 -13.742 30.511 1.00 74.25 203 LEU A N 1
ATOM 1667 C CA . LEU A 1 203 ? -8.883 -13.157 30.209 1.00 74.25 203 LEU A CA 1
ATOM 1668 C C . LEU A 1 203 ? -9.966 -13.520 31.248 1.00 74.25 203 LEU A C 1
ATOM 1670 O O . LEU A 1 203 ? -10.847 -12.714 31.536 1.00 74.25 203 LEU A O 1
ATOM 1674 N N . SER A 1 204 ? -9.879 -14.710 31.848 1.00 78.88 204 SER A N 1
ATOM 1675 C CA . SER A 1 204 ? -10.766 -15.166 32.927 1.00 78.88 204 SER A CA 1
ATOM 1676 C C . SER A 1 204 ? -10.688 -14.323 34.206 1.00 78.88 204 SER A C 1
ATOM 1678 O O . SER A 1 204 ? -11.651 -14.276 34.963 1.00 78.88 204 SER A O 1
ATOM 1680 N N . GLU A 1 205 ? -9.556 -13.668 34.454 1.00 83.56 205 GLU A N 1
ATOM 1681 C CA . GLU A 1 205 ? -9.282 -12.835 35.632 1.00 83.56 205 GLU A CA 1
ATOM 1682 C C . GLU A 1 205 ? -9.494 -11.341 35.371 1.00 83.56 205 GLU A C 1
ATOM 1684 O O . GLU A 1 205 ? -9.476 -10.546 36.306 1.00 83.56 205 GLU A O 1
ATOM 1689 N N . TRP A 1 206 ? -9.773 -10.939 34.127 1.00 78.25 206 TRP A N 1
ATOM 1690 C CA . TRP A 1 206 ? -10.038 -9.535 33.783 1.00 78.25 206 TRP A CA 1
ATOM 1691 C C . TRP A 1 206 ? -11.343 -9.005 34.393 1.00 78.25 206 TRP A C 1
ATOM 1693 O O . TRP A 1 206 ? -11.659 -7.826 34.249 1.00 78.25 206 TRP A O 1
ATOM 1703 N N . GLY A 1 207 ? -12.143 -9.871 35.026 1.00 76.94 207 GLY A N 1
ATOM 1704 C CA . GLY A 1 207 ? -13.457 -9.509 35.549 1.00 76.94 207 GLY A CA 1
ATOM 1705 C C . GLY A 1 207 ? -14.410 -9.024 34.455 1.00 76.94 207 GLY A C 1
ATOM 1706 O O . GLY A 1 207 ? -15.352 -8.291 34.756 1.00 76.94 207 GLY A O 1
ATOM 1707 N N . VAL A 1 208 ? -14.161 -9.396 33.188 1.00 74.12 208 VAL A N 1
ATOM 1708 C CA . VAL A 1 208 ? -14.981 -8.959 32.054 1.00 74.12 208 VAL A CA 1
ATOM 1709 C C . VAL A 1 208 ? -16.398 -9.496 32.263 1.00 74.12 208 VAL A C 1
ATOM 1711 O O . VAL A 1 208 ? -16.574 -10.713 32.374 1.00 74.12 208 VAL A O 1
ATOM 1714 N N . PRO A 1 209 ? -17.423 -8.629 32.335 1.00 75.88 209 PRO A N 1
ATOM 1715 C CA . PRO A 1 209 ? -18.787 -9.093 32.499 1.00 75.88 209 PRO A CA 1
ATOM 1716 C C . PRO A 1 209 ? -19.175 -9.959 31.302 1.00 75.88 209 PRO A C 1
ATOM 1718 O O . PRO A 1 209 ? -18.980 -9.566 30.150 1.00 75.88 209 PRO A O 1
ATOM 1721 N N . ASN A 1 210 ? -19.775 -11.118 31.565 1.00 82.38 210 ASN A N 1
ATOM 1722 C CA . ASN A 1 210 ? -20.391 -11.902 30.501 1.00 82.38 210 ASN A CA 1
ATOM 1723 C C . ASN A 1 210 ? -21.464 -11.061 29.805 1.00 82.38 210 ASN A C 1
ATOM 1725 O O . ASN A 1 210 ? -22.147 -10.268 30.457 1.00 82.38 210 ASN A O 1
ATOM 1729 N N . TRP A 1 211 ? -21.657 -11.280 28.500 1.00 83.69 211 TRP A N 1
ATOM 1730 C CA . TRP A 1 211 ? -22.661 -10.561 27.710 1.00 83.69 211 TRP A CA 1
ATOM 1731 C C . TRP A 1 211 ? -24.026 -10.527 28.406 1.00 83.69 211 TRP A C 1
ATOM 1733 O O . TRP A 1 211 ? -24.650 -9.477 28.486 1.00 83.69 211 TRP A O 1
ATOM 1743 N N . GLU A 1 212 ? -24.451 -11.639 29.005 1.00 88.44 212 GLU A N 1
ATOM 1744 C CA . GLU A 1 212 ? -25.723 -11.747 29.729 1.00 88.44 212 GLU A CA 1
ATOM 1745 C C . GLU A 1 212 ? -25.860 -10.793 30.926 1.00 88.44 212 GLU A C 1
ATOM 1747 O O . GLU A 1 212 ? -26.969 -10.379 31.251 1.00 88.44 212 GLU A O 1
ATOM 1752 N N . VAL A 1 213 ? -24.744 -10.399 31.541 1.00 89.69 213 VAL A N 1
ATOM 1753 C CA . VAL A 1 213 ? -24.690 -9.548 32.740 1.00 89.69 213 VAL A CA 1
ATOM 1754 C C . VAL A 1 213 ? -24.614 -8.057 32.385 1.00 89.69 213 VAL A C 1
ATOM 1756 O O . VAL A 1 213 ? -24.910 -7.206 33.222 1.00 89.69 213 VAL A O 1
ATOM 1759 N N . LEU A 1 214 ? -24.259 -7.715 31.141 1.00 85.94 214 LEU A N 1
ATOM 1760 C CA . LEU A 1 214 ? -24.204 -6.326 30.686 1.00 85.94 214 LEU A CA 1
ATOM 1761 C C . LEU A 1 214 ? -25.600 -5.686 30.657 1.00 85.94 214 LEU A C 1
ATOM 1763 O O . LEU A 1 214 ? -26.579 -6.275 30.185 1.00 85.94 214 LEU A O 1
ATOM 1767 N N . THR A 1 215 ? -25.675 -4.430 31.096 1.00 88.50 215 THR A N 1
ATOM 1768 C CA . THR A 1 215 ? -26.881 -3.604 30.952 1.00 88.50 215 THR A CA 1
ATOM 1769 C C . THR A 1 215 ? -27.178 -3.319 29.476 1.00 88.50 215 THR A C 1
ATOM 1771 O O . THR A 1 215 ? -26.294 -3.391 28.620 1.00 88.50 215 THR A O 1
ATOM 1774 N N . VAL A 1 216 ? -28.426 -2.956 29.154 1.00 86.94 216 VAL A N 1
ATOM 1775 C CA . VAL A 1 216 ? -28.825 -2.618 27.773 1.00 86.94 216 VAL A CA 1
ATOM 1776 C C . VAL A 1 216 ? -27.931 -1.525 27.154 1.00 86.94 216 VAL A C 1
ATOM 1778 O O . VAL A 1 216 ? -27.456 -1.743 26.038 1.00 86.94 216 VAL A O 1
ATOM 1781 N N . PRO A 1 217 ? -27.615 -0.406 27.842 1.00 84.50 217 PRO A N 1
ATOM 1782 C CA . PRO A 1 217 ? -26.700 0.601 27.299 1.00 84.50 217 PRO A CA 1
ATOM 1783 C C . PRO A 1 217 ? -25.288 0.067 27.027 1.00 84.50 217 PRO A C 1
ATOM 1785 O O . PRO A 1 217 ? -24.701 0.396 26.002 1.00 84.50 217 PRO A O 1
ATOM 1788 N N . GLN A 1 218 ? -24.756 -0.802 27.894 1.00 85.12 218 GLN A N 1
ATOM 1789 C CA . GLN A 1 218 ? -23.431 -1.404 27.698 1.00 85.12 218 GLN A CA 1
ATOM 1790 C C . GLN A 1 218 ? -23.406 -2.352 26.494 1.00 85.12 218 GLN A C 1
ATOM 1792 O O . GLN A 1 218 ? -22.487 -2.282 25.684 1.00 85.12 218 GLN A O 1
ATOM 1797 N N . LYS A 1 219 ? -24.438 -3.189 26.323 1.00 88.00 219 LYS A N 1
ATOM 1798 C CA . LYS A 1 219 ? -24.583 -4.054 25.138 1.00 88.00 219 LYS A CA 1
ATOM 1799 C C . LYS A 1 219 ? -24.633 -3.239 23.846 1.00 88.00 219 LYS A C 1
ATOM 1801 O O . LYS A 1 219 ? -24.009 -3.615 22.850 1.00 88.00 219 LYS A O 1
ATOM 1806 N N . LEU A 1 220 ? -25.362 -2.122 23.862 1.00 86.81 220 LEU A N 1
ATOM 1807 C CA . LEU A 1 220 ? -25.447 -1.212 22.723 1.00 86.81 220 LEU A CA 1
ATOM 1808 C C . LEU A 1 220 ? -24.078 -0.594 22.410 1.00 86.81 220 LEU A C 1
ATOM 1810 O O . LEU A 1 220 ? -23.632 -0.676 21.269 1.00 86.81 220 LEU A O 1
ATOM 1814 N N . ALA A 1 221 ? -23.387 -0.057 23.420 1.00 86.88 221 ALA A N 1
ATOM 1815 C CA . ALA A 1 221 ? -22.048 0.505 23.268 1.00 86.88 221 ALA A CA 1
ATOM 1816 C C . ALA A 1 221 ? -21.054 -0.518 22.692 1.00 86.88 221 ALA A C 1
ATOM 1818 O O . ALA A 1 221 ? -20.378 -0.235 21.707 1.00 86.88 221 ALA A O 1
ATOM 1819 N N . SER A 1 222 ? -21.013 -1.740 23.233 1.00 87.25 222 SER A N 1
ATOM 1820 C CA . SER A 1 222 ? -20.150 -2.808 22.713 1.00 87.25 222 SER A CA 1
ATOM 1821 C C . SER A 1 222 ? -20.469 -3.173 21.259 1.00 87.25 222 SER A C 1
ATOM 1823 O O . SER A 1 222 ? -19.552 -3.391 20.470 1.00 87.25 222 SER A O 1
ATOM 1825 N N . SER A 1 223 ? -21.752 -3.209 20.879 1.00 89.44 223 SER A N 1
ATOM 1826 C CA . SER A 1 223 ? -22.167 -3.501 19.496 1.00 89.44 223 SER A CA 1
ATOM 1827 C C . SER A 1 223 ? -21.748 -2.397 18.522 1.00 89.44 223 SER A C 1
ATOM 1829 O O . SER A 1 223 ? -21.295 -2.679 17.412 1.00 89.44 223 SER A O 1
ATOM 1831 N N . LEU A 1 224 ? -21.860 -1.138 18.947 1.00 88.38 224 LEU A N 1
ATOM 1832 C CA . LEU A 1 224 ? -21.432 0.021 18.168 1.00 88.38 224 LEU A CA 1
ATOM 1833 C C . LEU A 1 224 ? -19.908 0.053 18.003 1.00 88.38 224 LEU A C 1
ATOM 1835 O O . LEU A 1 224 ? -19.436 0.199 16.882 1.00 88.38 224 LEU A O 1
ATOM 1839 N N . VAL A 1 225 ? -19.134 -0.171 19.073 1.00 89.81 225 VAL A N 1
ATOM 1840 C CA . VAL A 1 225 ? -17.664 -0.269 18.984 1.00 89.81 225 VAL A CA 1
ATOM 1841 C C . VAL A 1 225 ? -17.248 -1.403 18.051 1.00 89.81 225 VAL A C 1
ATOM 1843 O O . VAL A 1 225 ? -16.359 -1.211 17.229 1.00 89.81 225 VAL A O 1
ATOM 1846 N N . LYS A 1 226 ? -17.911 -2.563 18.124 1.00 89.81 226 LYS A N 1
ATOM 1847 C CA . LYS A 1 226 ? -17.651 -3.668 17.196 1.00 89.81 226 LYS A CA 1
ATOM 1848 C C . LYS A 1 226 ? -17.866 -3.244 15.738 1.00 89.81 226 LYS A C 1
ATOM 1850 O O . LYS A 1 226 ? -17.006 -3.506 14.907 1.00 89.81 226 LYS A O 1
ATOM 1855 N N . THR A 1 227 ? -18.971 -2.556 15.457 1.00 89.69 227 THR A N 1
ATOM 1856 C CA . THR A 1 227 ? -19.276 -2.048 14.109 1.00 89.69 227 THR A CA 1
ATOM 1857 C C . THR A 1 227 ? -18.218 -1.041 13.650 1.00 89.69 227 THR A C 1
ATOM 1859 O O . THR A 1 227 ? -17.700 -1.161 12.549 1.00 89.69 227 THR A O 1
ATOM 1862 N N . LEU A 1 228 ? -17.804 -0.115 14.524 1.00 88.75 228 LEU A N 1
ATOM 1863 C CA . LEU A 1 228 ? -16.732 0.841 14.227 1.00 88.75 228 LEU A CA 1
ATOM 1864 C C . LEU A 1 228 ? -15.400 0.147 13.915 1.00 88.75 228 LEU A C 1
ATOM 1866 O O . LEU A 1 228 ? -14.690 0.572 13.012 1.00 88.75 228 LEU A O 1
ATOM 1870 N N . ILE A 1 229 ? -15.044 -0.915 14.645 1.00 90.62 229 ILE A N 1
ATOM 1871 C CA . ILE A 1 229 ? -13.830 -1.693 14.358 1.00 90.62 229 ILE A CA 1
ATOM 1872 C C . ILE A 1 229 ? -13.924 -2.326 12.967 1.00 90.62 229 ILE A C 1
ATOM 1874 O O . ILE A 1 229 ? -12.956 -2.261 12.212 1.00 90.62 229 ILE A O 1
ATOM 1878 N N . GLU A 1 230 ? -15.070 -2.915 12.619 1.00 87.31 230 GLU A N 1
ATOM 1879 C CA . GLU A 1 230 ? -15.300 -3.523 11.302 1.00 87.31 230 GLU A CA 1
ATOM 1880 C C . GLU A 1 230 ? -15.208 -2.476 10.174 1.00 87.31 230 GLU A C 1
ATOM 1882 O O . GLU A 1 230 ? -14.497 -2.702 9.187 1.00 87.31 230 GLU A O 1
ATOM 1887 N N . ASP A 1 231 ? -15.832 -1.311 10.371 1.00 84.81 231 ASP A N 1
ATOM 1888 C CA . ASP A 1 231 ? -15.873 -0.200 9.412 1.00 84.81 231 ASP A CA 1
ATOM 1889 C C . ASP A 1 231 ? -14.500 0.454 9.188 1.00 84.81 231 ASP A C 1
ATOM 1891 O O . ASP A 1 231 ? -14.204 0.876 8.074 1.00 84.81 231 ASP A O 1
ATOM 1895 N N . TYR A 1 232 ? -13.652 0.524 10.221 1.00 86.75 232 TYR A N 1
ATOM 1896 C CA . TYR A 1 232 ? -12.332 1.171 10.162 1.00 86.75 232 TYR A CA 1
ATOM 1897 C C . TYR A 1 232 ? -11.157 0.187 10.059 1.00 86.75 232 TYR A C 1
ATOM 1899 O O . TYR A 1 232 ? -10.005 0.616 10.123 1.00 86.75 232 TYR A O 1
ATOM 1907 N N . THR A 1 233 ? -11.390 -1.127 9.928 1.00 86.19 233 THR A N 1
ATOM 1908 C CA . THR A 1 233 ? -10.295 -2.125 9.973 1.00 86.19 233 THR A CA 1
ATOM 1909 C C . THR A 1 233 ? -9.194 -1.822 8.947 1.00 86.19 233 THR A C 1
ATOM 1911 O O . THR A 1 233 ? -8.011 -1.928 9.270 1.00 86.19 233 THR A O 1
ATOM 1914 N N . ASP A 1 234 ? -9.572 -1.415 7.731 1.00 81.50 234 ASP A N 1
ATOM 1915 C CA . ASP A 1 234 ? -8.624 -1.160 6.642 1.00 81.50 234 ASP A CA 1
ATOM 1916 C C . ASP A 1 234 ? -7.793 0.109 6.919 1.00 81.50 234 ASP A C 1
ATOM 1918 O O . ASP A 1 234 ? -6.573 0.104 6.765 1.00 81.50 234 ASP A O 1
ATOM 1922 N N . GLU A 1 235 ? -8.409 1.182 7.424 1.00 84.50 235 GLU A N 1
ATOM 1923 C CA . GLU A 1 235 ? -7.702 2.372 7.906 1.00 84.50 235 GLU A CA 1
ATOM 1924 C C . GLU A 1 235 ? -6.753 2.080 9.069 1.00 84.50 235 GLU A C 1
ATOM 1926 O O . GLU A 1 235 ? -5.645 2.618 9.114 1.00 84.50 235 GLU A O 1
ATOM 1931 N N . LEU A 1 236 ? -7.183 1.253 10.023 1.00 84.88 236 LEU A N 1
ATOM 1932 C CA . LEU A 1 236 ? -6.385 0.912 11.198 1.00 84.88 236 LEU A CA 1
ATOM 1933 C C . LEU A 1 236 ? -5.136 0.115 10.809 1.00 84.88 236 LEU A C 1
ATOM 1935 O O . LEU A 1 236 ? -4.063 0.370 11.357 1.00 84.88 236 LEU A O 1
ATOM 1939 N N . ALA A 1 237 ? -5.232 -0.763 9.805 1.00 81.38 237 ALA A N 1
ATOM 1940 C CA . ALA A 1 237 ? -4.073 -1.447 9.229 1.00 81.38 237 ALA A CA 1
ATOM 1941 C C . ALA A 1 237 ? -3.049 -0.468 8.611 1.00 81.38 237 ALA A C 1
ATOM 1943 O O . ALA A 1 237 ? -1.854 -0.760 8.533 1.00 81.38 237 ALA A O 1
ATOM 1944 N N . LEU A 1 238 ? -3.498 0.728 8.221 1.00 80.94 238 LEU A N 1
ATOM 1945 C CA . LEU A 1 238 ? -2.693 1.775 7.590 1.00 80.94 238 LEU A CA 1
ATOM 1946 C C . LEU A 1 238 ? -2.328 2.919 8.541 1.00 80.94 238 LEU A C 1
ATOM 1948 O O . LEU A 1 238 ? -1.832 3.951 8.091 1.00 80.94 238 LEU A O 1
ATOM 1952 N N . ALA A 1 239 ? -2.512 2.754 9.854 1.00 80.81 239 ALA A N 1
ATOM 1953 C CA . ALA A 1 239 ? -2.258 3.805 10.842 1.00 80.81 239 ALA A CA 1
ATOM 1954 C C . ALA A 1 239 ? -0.800 4.314 10.864 1.00 80.81 239 ALA A C 1
ATOM 1956 O O . ALA A 1 239 ? -0.526 5.401 11.372 1.00 80.81 239 ALA A O 1
ATOM 1957 N N . HIS A 1 240 ? 0.145 3.569 10.285 1.00 77.12 240 HIS A N 1
ATOM 1958 C CA . HIS A 1 240 ? 1.531 4.008 10.125 1.00 77.12 240 HIS A CA 1
ATOM 1959 C C . HIS A 1 240 ? 1.707 5.096 9.045 1.00 77.12 240 HIS A C 1
ATOM 1961 O O . HIS A 1 240 ? 2.696 5.829 9.085 1.00 77.12 240 HIS A O 1
ATOM 1967 N N . TYR A 1 241 ? 0.745 5.269 8.130 1.00 78.06 241 TYR A N 1
ATOM 1968 C CA . TYR A 1 241 ? 0.746 6.353 7.149 1.00 78.06 241 TYR A CA 1
ATOM 1969 C C . TYR A 1 241 ? 0.204 7.655 7.761 1.00 78.06 241 TYR A C 1
ATOM 1971 O O . TYR A 1 241 ? -0.965 7.704 8.161 1.00 78.06 241 TYR A O 1
ATOM 1979 N N . PRO A 1 242 ? 0.984 8.756 7.769 1.00 78.50 242 PRO A N 1
ATOM 1980 C CA . PRO A 1 242 ? 0.535 10.034 8.325 1.00 78.50 242 PRO A CA 1
ATOM 1981 C C . PRO A 1 242 ? -0.750 10.574 7.687 1.00 78.50 242 PRO A C 1
ATOM 1983 O O . PRO A 1 242 ? -1.551 11.223 8.359 1.00 78.50 242 PRO A O 1
ATOM 1986 N N . SER A 1 243 ? -0.983 10.286 6.402 1.00 78.94 243 SER A N 1
ATOM 1987 C CA . SER A 1 243 ? -2.208 10.687 5.703 1.00 78.94 243 SER A CA 1
ATOM 1988 C C . SER A 1 243 ? -3.475 10.055 6.287 1.00 78.94 243 SER A C 1
ATOM 1990 O O . SER A 1 243 ? -4.549 10.635 6.146 1.00 78.94 243 SER A O 1
ATOM 1992 N N . VAL A 1 244 ? -3.375 8.921 6.988 1.00 82.38 244 VAL A N 1
ATOM 1993 C CA . VAL A 1 244 ? -4.518 8.180 7.555 1.00 82.38 244 VAL A CA 1
ATOM 1994 C C . VAL A 1 244 ? -4.848 8.628 8.984 1.00 82.38 244 VAL A C 1
ATOM 1996 O O . VAL A 1 244 ? -5.950 8.390 9.474 1.00 82.38 244 VAL A O 1
ATOM 1999 N N . TRP A 1 245 ? -3.955 9.365 9.650 1.00 83.69 245 TRP A N 1
ATOM 2000 C CA . TRP A 1 245 ? -4.089 9.720 11.070 1.00 83.69 245 TRP A CA 1
ATOM 2001 C C . TRP A 1 245 ? -5.368 10.479 11.419 1.00 83.69 245 TRP A C 1
ATOM 2003 O O . TRP A 1 245 ? -5.922 10.281 12.495 1.00 83.69 245 TRP A O 1
ATOM 2013 N N . HIS A 1 246 ? -5.881 11.312 10.512 1.00 83.50 246 HIS A N 1
ATOM 2014 C CA . HIS A 1 246 ? -7.152 12.004 10.731 1.00 83.50 246 HIS A CA 1
ATOM 2015 C C . HIS A 1 246 ? -8.336 11.025 10.847 1.00 83.50 246 HIS A C 1
ATOM 2017 O O . HIS A 1 246 ? -9.230 11.243 11.663 1.00 83.50 246 HIS A O 1
ATOM 2023 N N . LYS A 1 247 ? -8.321 9.921 10.085 1.00 85.25 247 LYS A N 1
ATOM 2024 C CA . LYS A 1 247 ? -9.331 8.858 10.173 1.00 85.25 247 LYS A CA 1
ATOM 2025 C C . LYS A 1 247 ? -9.167 8.036 11.447 1.00 85.25 247 LYS A C 1
ATOM 2027 O O . LYS A 1 247 ? -10.163 7.754 12.103 1.00 85.25 247 LYS A O 1
ATOM 2032 N N . VAL A 1 248 ? -7.927 7.721 11.833 1.00 87.19 248 VAL A N 1
ATOM 2033 C CA . VAL A 1 248 ? -7.629 7.043 13.110 1.00 87.19 248 VAL A CA 1
ATOM 2034 C C . VAL A 1 248 ? -8.107 7.890 14.293 1.00 87.19 248 VAL A C 1
ATOM 2036 O O . VAL A 1 248 ? -8.754 7.379 15.200 1.00 87.19 248 VAL A O 1
ATOM 2039 N N . GLY A 1 249 ? -7.864 9.202 14.263 1.00 85.56 249 GLY A N 1
ATOM 2040 C CA . GLY A 1 249 ? -8.360 10.128 15.281 1.00 85.56 249 GLY A CA 1
ATOM 2041 C C . GLY A 1 249 ? -9.888 10.158 15.360 1.00 85.56 249 GLY A C 1
ATOM 2042 O O . GLY A 1 249 ? -10.442 10.125 16.458 1.00 85.56 249 GLY A O 1
ATOM 2043 N N . LEU A 1 250 ? -10.573 10.161 14.210 1.00 87.69 250 LEU A N 1
ATOM 2044 C CA . LEU A 1 250 ? -12.035 10.078 14.149 1.00 87.69 250 LEU A CA 1
ATOM 2045 C C . LEU A 1 250 ? -12.559 8.756 14.730 1.00 87.69 250 LEU A C 1
ATOM 2047 O O . LEU A 1 250 ? -13.489 8.786 15.534 1.00 87.69 250 LEU A O 1
ATOM 2051 N N . PHE A 1 251 ? -11.934 7.629 14.385 1.00 90.06 251 PHE A N 1
ATOM 2052 C CA . PHE A 1 251 ? -12.248 6.323 14.963 1.00 90.06 251 PHE A CA 1
ATOM 2053 C C . PHE A 1 251 ? -12.111 6.343 16.489 1.00 90.06 251 PHE A C 1
ATOM 2055 O O . PHE A 1 251 ? -13.067 6.031 17.198 1.00 90.06 251 PHE A O 1
ATOM 2062 N N . CYS A 1 252 ? -10.960 6.782 17.010 1.00 87.75 252 CYS A N 1
ATOM 2063 C CA . CYS A 1 252 ? -10.724 6.871 18.451 1.00 87.75 252 CYS A CA 1
ATOM 2064 C C . CYS A 1 252 ? -11.785 7.744 19.133 1.00 87.75 252 CYS A C 1
ATOM 2066 O O . CYS A 1 252 ? -12.348 7.358 20.155 1.00 87.75 252 CYS A O 1
ATOM 2068 N N . TRP A 1 253 ? -12.119 8.893 18.541 1.00 85.50 253 TRP A N 1
ATOM 2069 C CA . TRP A 1 253 ? -13.167 9.778 19.046 1.00 85.50 253 TRP A CA 1
ATOM 2070 C C . TRP A 1 253 ? -14.548 9.105 19.084 1.00 85.50 253 TRP A C 1
ATOM 2072 O O . TRP A 1 253 ? -15.273 9.238 20.073 1.00 85.50 253 TRP A O 1
ATOM 2082 N N . GLN A 1 254 ? -14.925 8.369 18.037 1.00 86.38 254 GLN A N 1
ATOM 2083 C CA . GLN A 1 254 ? -16.197 7.646 17.980 1.00 86.38 254 GLN A CA 1
ATOM 2084 C C . GLN A 1 254 ? -16.255 6.504 18.998 1.00 86.38 254 GLN A C 1
ATOM 2086 O O . GLN A 1 254 ? -17.276 6.346 19.669 1.00 86.38 254 GLN A O 1
ATOM 2091 N N . VAL A 1 255 ? -15.164 5.751 19.166 1.00 88.06 255 VAL A N 1
ATOM 2092 C CA . VAL A 1 255 ? -15.065 4.682 20.171 1.00 88.06 255 VAL A CA 1
ATOM 2093 C C . VAL A 1 255 ? -15.231 5.252 21.575 1.00 88.06 255 VAL A C 1
ATOM 2095 O O . VAL A 1 255 ? -16.059 4.754 22.336 1.00 88.06 255 VAL A O 1
ATOM 2098 N N . VAL A 1 256 ? -14.517 6.333 21.908 1.00 85.81 256 VAL A N 1
ATOM 2099 C CA . VAL A 1 256 ? -14.619 6.954 23.236 1.00 85.81 256 VAL A CA 1
ATOM 2100 C C . VAL A 1 256 ? -16.032 7.497 23.479 1.00 85.81 256 VAL A C 1
ATOM 2102 O O . VAL A 1 256 ? -16.593 7.240 24.538 1.00 85.81 256 VAL A O 1
ATOM 2105 N N . ASN A 1 257 ? -16.655 8.177 22.510 1.00 83.12 257 ASN A N 1
ATOM 2106 C CA . ASN A 1 257 ? -18.038 8.655 22.660 1.00 83.12 257 ASN A CA 1
ATOM 2107 C C . ASN A 1 257 ? -19.061 7.532 22.812 1.00 83.12 257 ASN A C 1
ATOM 2109 O O . ASN A 1 257 ? -20.061 7.703 23.501 1.00 83.12 257 ASN A O 1
ATOM 2113 N N . THR A 1 258 ? -18.820 6.401 22.155 1.00 84.56 258 THR A N 1
ATOM 2114 C CA . THR A 1 258 ? -19.688 5.227 22.244 1.00 84.56 258 THR A CA 1
ATOM 2115 C C . THR A 1 258 ? -19.554 4.542 23.603 1.00 84.56 258 THR A C 1
ATOM 2117 O O . THR A 1 258 ? -20.541 4.064 24.154 1.00 84.56 258 THR A O 1
ATOM 2120 N N . ALA A 1 259 ? -18.335 4.489 24.144 1.00 82.25 259 ALA A N 1
ATOM 2121 C CA . ALA A 1 259 ? -18.039 3.854 25.423 1.00 82.25 259 ALA A CA 1
ATOM 2122 C C . ALA A 1 259 ? -18.337 4.754 26.636 1.00 82.25 259 ALA A C 1
ATOM 2124 O O . ALA A 1 259 ? -18.520 4.247 27.745 1.00 82.25 259 ALA A O 1
ATOM 2125 N N . ALA A 1 260 ? -18.374 6.077 26.453 1.00 79.12 260 ALA A N 1
ATOM 2126 C CA . ALA A 1 260 ? -18.605 7.018 27.536 1.00 79.12 260 ALA A CA 1
ATOM 2127 C C . ALA A 1 260 ? -20.070 6.968 28.021 1.00 79.12 260 ALA A C 1
ATOM 2129 O O . ALA A 1 260 ? -20.999 7.010 27.215 1.00 79.12 260 ALA A O 1
ATOM 2130 N N . PRO A 1 261 ? -20.312 6.951 29.345 1.00 64.69 261 PRO A N 1
ATOM 2131 C CA . PRO A 1 261 ? -21.663 7.002 29.909 1.00 64.69 261 PRO A CA 1
ATOM 2132 C C . PRO A 1 261 ? -22.356 8.368 29.713 1.00 64.69 261 PRO A C 1
ATOM 2134 O O . PRO A 1 261 ? -23.538 8.507 30.026 1.00 64.69 261 PRO A O 1
ATOM 2137 N N . SER A 1 262 ? -21.641 9.373 29.197 1.00 65.19 262 SER A N 1
ATOM 2138 C CA . SER A 1 262 ? -22.139 10.704 28.842 1.00 65.19 262 SER A CA 1
ATOM 2139 C C . SER A 1 262 ? -21.484 11.196 27.543 1.00 65.19 262 SER A C 1
ATOM 2141 O O . SER A 1 262 ? -20.326 10.883 27.272 1.00 65.19 262 SER A O 1
ATOM 2143 N N . HIS A 1 263 ? -22.209 11.985 26.739 1.00 57.56 263 HIS A N 1
ATOM 2144 C CA . HIS A 1 263 ? -21.653 12.607 25.530 1.00 57.56 263 HIS A CA 1
ATOM 2145 C C . HIS A 1 263 ? -20.445 13.482 25.886 1.00 57.56 263 HIS A C 1
ATOM 2147 O O . HIS A 1 263 ? -20.573 14.416 26.682 1.00 57.56 263 HIS A O 1
ATOM 2153 N N . LEU A 1 264 ? -19.289 13.224 25.270 1.00 55.50 264 LEU A N 1
ATOM 2154 C CA . LEU A 1 264 ? -18.165 14.147 25.361 1.00 55.50 264 LEU A CA 1
ATOM 2155 C C . LEU A 1 264 ? -18.496 15.376 24.514 1.00 55.50 264 LEU A C 1
ATOM 2157 O O . LEU A 1 264 ? -18.631 15.300 23.293 1.00 55.50 264 LEU A O 1
ATOM 2161 N N . ILE A 1 265 ? -18.663 16.523 25.171 1.00 54.78 265 ILE A N 1
ATOM 2162 C CA . ILE A 1 265 ? -18.829 17.802 24.483 1.00 54.78 265 ILE A CA 1
ATOM 2163 C C . ILE A 1 265 ? -17.494 18.116 23.795 1.00 54.78 265 ILE A C 1
ATOM 2165 O O . ILE A 1 265 ? -16.462 18.248 24.449 1.00 54.78 265 ILE A O 1
ATOM 2169 N N . CYS A 1 266 ? -17.527 18.181 22.465 1.00 54.59 266 CYS A N 1
ATOM 2170 C CA . CYS A 1 266 ? -16.395 18.502 21.597 1.00 54.59 266 CYS A CA 1
ATOM 2171 C C . CYS A 1 266 ? -15.629 19.759 22.063 1.00 54.59 266 CYS A C 1
ATOM 2173 O O . CYS A 1 266 ? -16.271 20.742 22.449 1.00 54.59 266 CYS A O 1
ATOM 2175 N N . PRO A 1 267 ? -14.295 19.839 21.878 1.00 44.66 267 PRO A N 1
ATOM 2176 C CA . PRO A 1 267 ? -13.695 21.131 21.583 1.00 44.66 267 PRO A CA 1
ATOM 2177 C C . PRO A 1 267 ? -14.274 21.633 20.240 1.00 44.66 267 PRO A C 1
ATOM 2179 O O . PRO A 1 267 ? -14.540 20.828 19.344 1.00 44.66 267 PRO A O 1
ATOM 2182 N N . PRO A 1 268 ? -14.533 22.941 20.082 1.00 40.22 268 PRO A N 1
ATOM 2183 C CA . PRO A 1 268 ? -15.223 23.492 18.913 1.00 40.22 268 PRO A CA 1
ATOM 2184 C C . PRO A 1 268 ? -14.551 23.083 17.592 1.00 40.22 268 PRO A C 1
ATOM 2186 O O . PRO A 1 268 ? -13.330 22.931 17.547 1.00 40.22 268 PRO A O 1
ATOM 2189 N N . LEU A 1 269 ? -15.339 22.963 16.510 1.00 42.47 269 LEU A N 1
ATOM 2190 C CA . LEU A 1 269 ? -14.924 22.541 15.152 1.00 42.47 269 LEU A CA 1
ATOM 2191 C C . LEU A 1 269 ? -13.674 23.253 14.588 1.00 42.47 269 LEU A C 1
ATOM 2193 O O . LEU A 1 269 ? -13.055 22.765 13.649 1.00 42.47 269 LEU A O 1
ATOM 2197 N N . ASN A 1 270 ? -13.265 24.372 15.183 1.00 46.16 270 ASN A N 1
ATOM 2198 C CA . ASN A 1 270 ? -12.047 25.111 14.846 1.00 46.16 270 ASN A CA 1
ATOM 2199 C C . ASN A 1 270 ? -10.761 24.463 15.409 1.00 46.16 270 ASN A C 1
ATOM 2201 O O . ASN A 1 270 ? -9.675 25.019 15.257 1.00 46.16 270 ASN A O 1
ATOM 2205 N N . SER A 1 271 ? -10.874 23.313 16.077 1.00 45.00 271 SER A N 1
ATOM 2206 C CA . SER A 1 271 ? -9.774 22.537 16.664 1.00 45.00 271 SER A CA 1
ATOM 2207 C C . SER A 1 271 ? -9.311 21.371 15.784 1.00 45.00 271 SER A C 1
ATOM 2209 O O . SER A 1 271 ? -8.722 20.415 16.286 1.00 45.00 271 SER A O 1
ATOM 2211 N N . THR A 1 272 ? -9.516 21.445 14.462 1.00 38.47 272 THR A N 1
ATOM 2212 C CA . THR A 1 272 ? -8.740 20.612 13.530 1.00 38.47 272 THR A CA 1
ATOM 2213 C C . THR A 1 272 ? -7.265 20.696 13.929 1.00 38.47 272 THR A C 1
ATOM 2215 O O . THR A 1 272 ? -6.758 21.824 14.022 1.00 38.47 272 THR A O 1
ATOM 2218 N N . PRO A 1 273 ? -6.560 19.573 14.176 1.00 40.00 273 PRO A N 1
ATOM 2219 C CA . PRO A 1 273 ? -5.117 19.624 14.335 1.00 40.00 273 PRO A CA 1
ATOM 2220 C C . PRO A 1 273 ? -4.588 20.313 13.084 1.00 40.00 273 PRO A C 1
ATOM 2222 O O . PRO A 1 273 ? -4.830 19.845 11.970 1.00 40.00 273 PRO A O 1
ATOM 2225 N N . LYS A 1 274 ? -3.975 21.491 13.260 1.00 35.34 274 LYS A N 1
ATOM 2226 C CA . LYS A 1 274 ? -3.374 22.228 12.150 1.00 35.34 274 LYS A CA 1
ATOM 2227 C C . LYS A 1 274 ? -2.476 21.232 11.431 1.00 35.34 274 LYS A C 1
ATOM 2229 O O . LYS A 1 274 ? -1.551 20.693 12.034 1.00 35.34 274 LYS A O 1
ATOM 2234 N N . THR A 1 275 ? -2.822 20.934 10.183 1.00 34.06 275 THR A N 1
ATOM 2235 C CA . THR A 1 275 ? -2.071 20.050 9.298 1.00 34.06 275 THR A CA 1
ATOM 2236 C C . THR A 1 275 ? -0.583 20.351 9.446 1.00 34.06 275 THR A C 1
ATOM 2238 O O . THR A 1 275 ? -0.179 21.512 9.357 1.00 34.06 275 THR A O 1
ATOM 2241 N N . SER A 1 276 ? 0.231 19.325 9.701 1.00 38.03 276 SER A N 1
ATOM 2242 C CA . SER A 1 276 ? 1.652 19.439 10.064 1.00 38.03 276 SER A CA 1
ATOM 2243 C C . SER A 1 276 ? 2.567 19.940 8.933 1.00 38.03 276 SER A C 1
ATOM 2245 O O . SER A 1 276 ? 3.774 19.726 8.976 1.00 38.03 276 SER A O 1
ATOM 2247 N N . SER A 1 277 ? 2.019 20.581 7.904 1.00 30.97 277 SER A N 1
ATOM 2248 C CA . SER A 1 277 ? 2.737 21.109 6.742 1.00 30.97 277 SER A CA 1
ATOM 2249 C C . SER A 1 277 ? 3.164 22.576 6.887 1.00 30.97 277 SER A C 1
ATOM 2251 O O . SER A 1 277 ? 3.796 23.110 5.983 1.00 30.97 277 SER A O 1
ATOM 2253 N N . LEU A 1 278 ? 2.884 23.236 8.017 1.00 28.62 278 LEU A N 1
ATOM 2254 C CA . LEU A 1 278 ? 3.286 24.628 8.263 1.00 28.62 278 LEU A CA 1
ATOM 2255 C C . LEU A 1 278 ? 3.989 24.786 9.616 1.00 28.62 278 LEU A C 1
ATOM 2257 O O . LEU A 1 278 ? 3.485 25.432 10.531 1.00 28.62 278 LEU A O 1
ATOM 2261 N N . TYR A 1 279 ? 5.194 24.231 9.727 1.00 26.88 279 TYR A N 1
ATOM 2262 C CA . TYR A 1 279 ? 6.202 24.778 10.635 1.00 26.88 279 TYR A CA 1
ATOM 2263 C C . TYR A 1 279 ? 7.202 25.595 9.816 1.00 26.88 279 TYR A C 1
ATOM 2265 O O . TYR A 1 279 ? 8.229 25.094 9.371 1.00 26.88 279 TYR A O 1
ATOM 2273 N N . ALA A 1 280 ? 6.891 26.876 9.625 1.00 27.84 280 ALA A N 1
ATOM 2274 C CA . ALA A 1 280 ? 7.858 27.887 9.222 1.00 27.84 280 ALA A CA 1
ATOM 2275 C C . ALA A 1 280 ? 7.683 29.126 10.118 1.00 27.84 280 ALA A C 1
ATOM 2277 O O . ALA A 1 280 ? 6.685 29.829 10.043 1.00 27.84 280 ALA A O 1
ATOM 2278 N N . ALA A 1 281 ? 8.664 29.301 11.007 1.00 24.77 281 ALA A N 1
ATOM 2279 C CA . ALA A 1 281 ? 9.183 30.536 11.605 1.00 24.77 281 ALA A CA 1
ATOM 2280 C C . ALA A 1 281 ? 8.227 31.684 12.043 1.00 24.77 281 ALA A C 1
ATOM 2282 O O . ALA A 1 281 ? 7.740 32.434 11.211 1.00 24.77 281 ALA A O 1
ATOM 2283 N N . LYS A 1 282 ? 8.166 31.884 13.382 1.00 25.88 282 LYS A N 1
ATOM 2284 C CA . LYS A 1 282 ? 8.391 33.132 14.186 1.00 25.88 282 LYS A CA 1
ATOM 2285 C C . LYS A 1 282 ? 7.586 34.413 13.811 1.00 25.88 282 LYS A C 1
ATOM 2287 O O . LYS A 1 282 ? 7.551 34.800 12.660 1.00 25.88 282 LYS A O 1
ATOM 2292 N N . VAL A 1 283 ? 6.972 35.191 14.722 1.00 26.58 283 VAL A N 1
ATOM 2293 C CA . VAL A 1 283 ? 7.542 36.018 15.823 1.00 26.58 283 VAL A CA 1
ATOM 2294 C C . VAL A 1 283 ? 6.412 36.544 16.756 1.00 26.58 283 VAL A C 1
ATOM 2296 O O . VAL A 1 283 ? 5.279 36.716 16.327 1.00 26.58 283 VAL A O 1
ATOM 2299 N N . HIS A 1 284 ? 6.765 36.807 18.024 1.00 29.22 284 HIS A N 1
ATOM 2300 C CA . HIS A 1 284 ? 6.015 37.447 19.125 1.00 29.22 284 HIS A CA 1
ATOM 2301 C C . HIS A 1 284 ? 5.238 38.754 18.839 1.00 29.22 284 HIS A C 1
ATOM 2303 O O . HIS A 1 284 ? 5.808 39.699 18.300 1.00 29.22 284 HIS A O 1
ATOM 2309 N N . SER A 1 285 ? 4.046 38.853 19.441 1.00 26.09 285 SER A N 1
ATOM 2310 C CA . SER A 1 285 ? 3.525 39.898 20.366 1.00 26.09 285 SER A CA 1
ATOM 2311 C C . SER A 1 285 ? 2.062 39.508 20.679 1.00 26.09 285 SER A C 1
ATOM 2313 O O . SER A 1 285 ? 1.437 38.869 19.844 1.00 26.09 285 SER A O 1
ATOM 2315 N N . GLY A 1 286 ? 1.3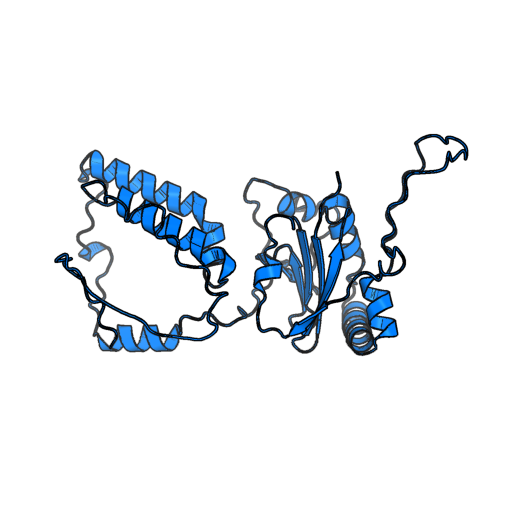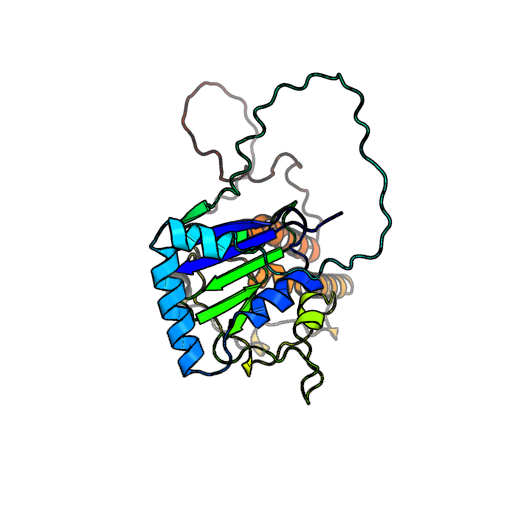82 39.733 21.799 1.00 25.64 286 GLY A N 1
ATOM 2316 C CA . GLY A 1 286 ? 1.547 40.380 23.095 1.00 25.64 286 GLY A CA 1
ATOM 2317 C C . GLY A 1 286 ? 0.142 40.324 23.749 1.00 25.64 286 GLY A C 1
ATOM 2318 O O . GLY A 1 286 ? -0.852 40.409 23.035 1.00 25.64 286 GLY A O 1
ATOM 2319 N N . ASP A 1 287 ? 0.089 40.158 25.070 1.00 29.20 287 ASP A N 1
ATOM 2320 C CA . ASP A 1 287 ? -1.019 40.472 25.998 1.00 29.20 287 ASP A CA 1
ATOM 2321 C C . ASP A 1 287 ? -2.331 39.639 26.095 1.00 29.20 287 ASP A C 1
ATOM 2323 O O . ASP A 1 287 ? -3.243 39.694 25.277 1.00 29.20 287 ASP A O 1
ATOM 2327 N N . THR A 1 288 ? -2.407 38.939 27.243 1.00 32.06 288 THR A N 1
ATOM 2328 C CA . THR A 1 288 ? -3.476 38.848 28.274 1.00 32.06 288 THR A CA 1
ATOM 2329 C C . THR A 1 288 ? -4.959 38.663 27.910 1.00 32.06 288 THR A C 1
ATOM 2331 O O . THR A 1 288 ? -5.591 39.577 27.395 1.00 32.06 288 THR A O 1
ATOM 2334 N N . ALA A 1 289 ? -5.566 37.578 28.419 1.00 28.92 289 ALA A N 1
ATOM 2335 C CA . ALA A 1 289 ? -6.678 37.592 29.395 1.00 28.92 289 ALA A CA 1
ATOM 2336 C C . ALA A 1 289 ? -7.127 36.152 29.729 1.00 28.92 289 ALA A C 1
ATOM 2338 O O . ALA A 1 289 ? -7.130 35.274 28.871 1.00 28.92 289 ALA A O 1
ATOM 2339 N N . GLY A 1 290 ? -7.455 35.908 31.001 1.00 29.84 290 GLY A N 1
ATOM 2340 C CA . GLY A 1 290 ? -7.612 34.576 31.581 1.00 29.84 290 GLY A CA 1
ATOM 2341 C C . GLY A 1 290 ? -8.895 33.817 31.234 1.00 29.84 290 GLY A C 1
ATOM 2342 O O . GLY A 1 290 ? -9.956 34.385 30.995 1.00 29.84 290 GLY A O 1
ATOM 2343 N N . SER A 1 291 ? -8.777 32.494 31.302 1.00 27.66 291 SER A 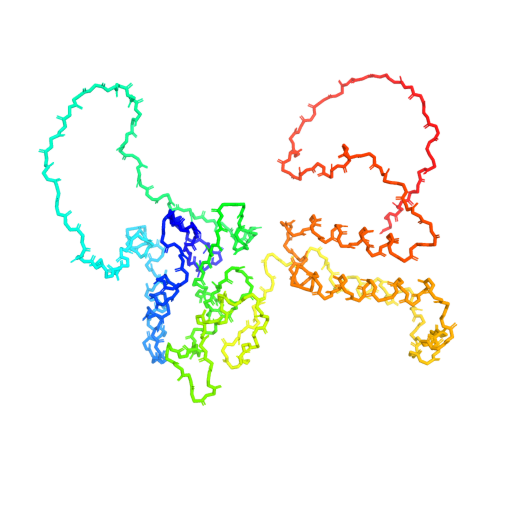N 1
ATOM 2344 C CA . SER A 1 291 ? -9.842 31.570 31.690 1.00 27.66 291 SER A CA 1
ATOM 2345 C C . SER A 1 291 ? -9.173 30.348 32.323 1.00 27.66 291 SER A C 1
ATOM 2347 O O . SER A 1 291 ? -8.232 29.790 31.760 1.00 27.66 291 SER A O 1
ATOM 2349 N N . GLU A 1 292 ? -9.590 29.989 33.537 1.00 26.30 292 GLU A N 1
ATOM 2350 C CA . GLU A 1 292 ? -9.172 28.751 34.193 1.00 26.30 292 GLU A CA 1
ATOM 2351 C C . GLU A 1 292 ? -9.727 27.571 33.388 1.00 26.30 292 GLU A C 1
ATOM 2353 O O . GLU A 1 292 ? -10.916 27.262 33.438 1.00 26.30 292 GLU A O 1
ATOM 2358 N N . ALA A 1 293 ? -8.855 26.926 32.616 1.00 25.75 293 ALA A N 1
ATOM 2359 C CA . ALA A 1 293 ? -9.093 25.611 32.052 1.00 25.75 293 ALA A CA 1
ATOM 2360 C C . ALA A 1 293 ? -8.301 24.603 32.885 1.00 25.75 293 ALA A C 1
ATOM 2362 O O . ALA A 1 293 ? -7.090 24.748 33.064 1.00 25.75 293 ALA A O 1
ATOM 2363 N N . VAL A 1 294 ? -8.987 23.579 33.393 1.00 23.86 294 VAL A N 1
ATOM 2364 C CA . VAL A 1 294 ? -8.343 22.403 33.982 1.00 23.86 294 VAL A CA 1
ATOM 2365 C C . VAL A 1 294 ? -7.600 21.693 32.852 1.00 23.86 294 VAL A C 1
ATOM 2367 O O . VAL A 1 294 ? -8.182 20.961 32.054 1.00 23.86 294 VAL A O 1
ATOM 2370 N N . LEU A 1 295 ? -6.310 21.997 32.745 1.00 23.08 295 LEU A N 1
ATOM 2371 C CA . LEU A 1 295 ? -5.387 21.397 31.801 1.00 23.08 295 LEU A CA 1
ATOM 2372 C C . LEU A 1 295 ? -5.014 20.012 32.340 1.00 23.08 295 LEU A C 1
ATOM 2374 O O . LEU A 1 295 ? -4.303 19.897 33.338 1.00 23.08 295 LEU A O 1
ATOM 2378 N N . LEU A 1 296 ? -5.493 18.950 31.694 1.00 24.64 296 LEU A N 1
ATOM 2379 C CA . LEU A 1 296 ? -4.895 17.629 31.865 1.00 24.64 296 LEU A CA 1
ATOM 2380 C C . LEU A 1 296 ? -3.520 17.667 31.191 1.00 24.64 296 LEU A C 1
ATOM 2382 O O . LEU A 1 296 ? -3.402 17.550 29.972 1.00 24.64 296 LEU A O 1
ATOM 2386 N N . HIS A 1 297 ? -2.485 17.900 31.996 1.00 21.84 297 HIS A N 1
ATOM 2387 C CA . HIS A 1 297 ? -1.102 17.692 31.597 1.00 21.84 297 HIS A CA 1
ATOM 2388 C C . HIS A 1 297 ? -0.900 16.203 31.301 1.00 21.84 297 HIS A C 1
ATOM 2390 O O . HIS A 1 297 ? -0.873 15.385 32.217 1.00 21.84 297 HIS A O 1
ATOM 2396 N N . PHE A 1 298 ? -0.722 15.855 30.028 1.00 25.91 298 PHE A N 1
ATOM 2397 C CA . PHE A 1 298 ? 0.040 14.662 29.684 1.00 25.91 298 PHE A CA 1
ATOM 2398 C C . PHE A 1 298 ? 1.509 15.004 29.918 1.00 25.91 298 PHE A C 1
ATOM 2400 O O . PHE A 1 298 ? 2.122 15.740 29.144 1.00 25.91 298 PHE A O 1
ATOM 2407 N N . VAL A 1 299 ? 2.030 14.544 31.051 1.00 21.84 299 VAL A N 1
ATOM 2408 C CA . VAL A 1 299 ? 3.467 14.495 31.304 1.00 21.84 299 VAL A CA 1
ATOM 2409 C C . VAL A 1 299 ? 4.015 13.394 30.398 1.00 21.84 299 VAL A C 1
ATOM 2411 O O . VAL A 1 299 ? 3.611 12.241 30.520 1.00 21.84 299 VAL A O 1
ATOM 2414 N N . GLN A 1 300 ? 4.846 13.778 29.430 1.00 29.83 300 GLN A N 1
ATOM 2415 C CA . GLN A 1 300 ? 5.816 12.863 28.839 1.00 29.83 300 GLN A CA 1
ATOM 2416 C C . GLN A 1 300 ? 6.973 12.774 29.830 1.00 29.83 300 GLN A C 1
ATOM 2418 O O . GLN A 1 300 ? 7.614 13.798 30.078 1.00 29.83 300 GLN A O 1
ATOM 2423 N N . ASP A 1 301 ? 7.197 11.586 30.378 1.00 32.66 301 ASP A N 1
ATOM 2424 C CA . ASP A 1 301 ? 8.542 11.163 30.768 1.00 32.66 301 ASP A CA 1
ATOM 2425 C C . ASP A 1 301 ? 9.212 10.509 29.546 1.00 32.66 301 ASP A C 1
ATOM 2427 O O . ASP A 1 301 ? 8.490 9.836 28.768 1.00 32.66 301 ASP A O 1
#

Organism: Thanatephorus cucumeris (strain AG1-IB / isolate 7/3/14) (NCBI:txid1108050)

Secondary structure (DSSP, 8-state):
-PBPEEEEEEETTEEEEEEESSB--HHHHHHHHHHHS-SSHHHHHHHHHHHHHHHHSHHHHHHHHH----------S----------------TT------EEEETT--GGGG-BTTB-EEEEEETTTTEEEETTTEEEESTTPPPSS--TT---HHHHHH-SS--PPPGGGB-PPP-SS--SS-HHHHHHHHHHT------GGGTTPPPGGGS-HHHHHHHHHHHHHHHHHHHHHHTTTSGGGHHHHHHHHHHHHHHHSSS--PPPPGGG----TT------------------------